Protein AF-A0A2P8GIJ5-F1 (afdb_monomer_lite)

pLDDT: mean 73.6, std 21.15, range [35.16, 98.12]

Secondary structure (DSSP, 8-state):
-PPPHHHHHHHHHHHHHHHHHHHHT---TTS--HHHHHHHHHHS-HHHHHHHHHHHS----SSS---SS-B-SS--EEEEEE---HHHHHHHHHHHHHHHHTT-SS--EEPPTTPPPSEEEEE--HHHHHHHTT-S-TGGGT--TTS-EEEEEEEEETTEEEEEEEEEE-TT--HHHHHHHHHHHH-

Sequence (187 aa):
MKTNPIFNAFVVCTIVFLGAFAGACRHDRSHMDAEALAALKQKYDTATLNYFYETVFHEDFSSGKIDNVSKWTSNPKIAILGDTDSININAVKGAMSIINALGLTLQCDFAKEGETPSMEIYFGKAGDVASYIGLKDLSSMGIDTNSAFGFGRPEMSDGVITKCLIGINPLGIPEKAREKIVLEEIV

Structure (mmCIF, N/CA/C/O backbone):
data_AF-A0A2P8GIJ5-F1
#
_entry.id   AF-A0A2P8GIJ5-F1
#
loop_
_atom_site.group_PDB
_atom_site.id
_atom_site.type_symbol
_atom_site.label_atom_id
_atom_site.label_alt_id
_atom_site.label_comp_id
_atom_site.label_asym_id
_atom_site.label_entity_id
_atom_site.label_seq_id
_atom_site.pdbx_PDB_ins_code
_atom_site.Cartn_x
_atom_site.Cartn_y
_atom_site.Cartn_z
_atom_site.occupancy
_atom_site.B_iso_or_equiv
_atom_site.auth_seq_id
_atom_site.auth_comp_id
_atom_site.auth_asym_id
_atom_site.auth_atom_id
_atom_site.pdbx_PDB_model_num
ATOM 1 N N . MET A 1 1 ? -0.485 -82.002 22.171 1.00 47.03 1 MET A N 1
ATOM 2 C CA . MET A 1 1 ? -1.604 -81.106 21.803 1.00 47.03 1 MET A CA 1
ATOM 3 C C . MET A 1 1 ? -1.436 -80.714 20.345 1.00 47.03 1 MET A C 1
ATOM 5 O O . MET A 1 1 ? -0.413 -80.137 20.010 1.00 47.03 1 MET A O 1
ATOM 9 N N . LYS A 1 2 ? -2.364 -81.129 19.475 1.00 41.59 2 LYS A N 1
ATOM 10 C CA . LYS A 1 2 ? -2.341 -80.831 18.035 1.00 41.59 2 LYS A CA 1
ATOM 11 C C . LYS A 1 2 ? -3.111 -79.530 17.800 1.00 41.59 2 LYS A C 1
ATOM 13 O O . LYS A 1 2 ? -4.290 -79.462 18.133 1.00 41.59 2 LYS A O 1
ATOM 18 N N . THR A 1 3 ? -2.438 -78.508 17.285 1.00 41.94 3 THR A N 1
ATOM 19 C CA . THR A 1 3 ? -3.041 -77.228 16.902 1.00 41.94 3 THR A CA 1
ATOM 20 C C . THR A 1 3 ? -3.747 -77.356 15.551 1.00 41.94 3 THR A C 1
ATOM 22 O O . THR A 1 3 ? -3.285 -78.043 14.641 1.00 41.94 3 THR A O 1
ATOM 25 N N . ASN A 1 4 ? -4.928 -76.748 15.469 1.00 41.53 4 ASN A N 1
ATOM 26 C CA . ASN A 1 4 ? -5.904 -76.903 14.395 1.00 41.53 4 ASN A CA 1
ATOM 27 C C . ASN A 1 4 ? -5.537 -75.974 13.211 1.00 41.53 4 ASN A C 1
ATOM 29 O O . ASN A 1 4 ? -5.440 -74.762 13.423 1.00 41.53 4 ASN A O 1
ATOM 33 N N . PRO A 1 5 ? -5.326 -76.481 11.980 1.00 48.00 5 PRO A N 1
ATOM 34 C CA . PRO A 1 5 ? -4.771 -75.700 10.862 1.00 48.00 5 PRO A CA 1
ATOM 35 C C . PRO A 1 5 ? -5.675 -74.558 10.365 1.00 48.00 5 PRO A C 1
ATOM 37 O O . PRO A 1 5 ? -5.199 -73.652 9.688 1.00 48.00 5 PRO A O 1
ATOM 40 N N . ILE A 1 6 ? -6.956 -74.550 10.745 1.00 48.56 6 ILE A N 1
ATOM 41 C CA . ILE A 1 6 ? -7.920 -73.501 10.372 1.00 48.56 6 ILE A CA 1
ATOM 42 C C . ILE A 1 6 ? -7.712 -72.223 11.205 1.00 48.56 6 ILE A C 1
ATOM 44 O O . ILE A 1 6 ? -7.947 -71.119 10.719 1.00 48.56 6 ILE A O 1
ATOM 48 N N . PHE A 1 7 ? -7.184 -72.343 12.429 1.00 42.12 7 PHE A N 1
ATOM 49 C CA . PHE A 1 7 ? -6.956 -71.186 13.302 1.00 42.12 7 PHE A CA 1
ATOM 50 C C . PHE A 1 7 ? -5.737 -70.353 12.866 1.00 42.12 7 PHE A C 1
ATOM 52 O O . PHE A 1 7 ? -5.722 -69.138 13.044 1.00 42.12 7 PHE A O 1
ATOM 59 N N . ASN A 1 8 ? -4.750 -70.977 12.210 1.00 40.03 8 ASN A N 1
ATOM 60 C CA . ASN A 1 8 ? -3.582 -70.273 11.669 1.00 40.03 8 ASN A CA 1
ATOM 61 C C . ASN A 1 8 ? -3.867 -69.541 10.348 1.00 40.03 8 ASN A C 1
ATOM 63 O O . ASN A 1 8 ? -3.195 -68.558 10.052 1.00 40.03 8 ASN A O 1
ATOM 67 N N . ALA A 1 9 ? -4.866 -69.962 9.568 1.00 43.19 9 ALA A N 1
ATOM 68 C CA . ALA A 1 9 ? -5.217 -69.276 8.321 1.00 43.19 9 ALA A CA 1
ATOM 69 C C . ALA A 1 9 ? -5.943 -67.939 8.572 1.00 43.19 9 ALA A C 1
ATOM 71 O O . ALA A 1 9 ? -5.745 -66.975 7.833 1.00 43.19 9 ALA A O 1
ATOM 72 N N . PHE A 1 10 ? -6.732 -67.854 9.649 1.00 39.34 10 PHE A N 1
ATOM 73 C CA . PHE A 1 10 ? -7.501 -66.650 9.974 1.00 39.34 10 PHE A CA 1
ATOM 74 C C . PHE A 1 10 ? -6.642 -65.536 10.592 1.00 39.34 10 PHE A C 1
ATOM 76 O O . PHE A 1 10 ? -6.893 -64.361 10.346 1.00 39.34 10 PHE A O 1
ATOM 83 N N . VAL A 1 11 ? -5.582 -65.882 11.331 1.00 42.56 11 VAL A N 1
ATOM 84 C CA . VAL A 1 11 ? -4.662 -64.886 11.916 1.00 42.56 11 VAL A CA 1
ATOM 85 C C . VAL A 1 11 ? -3.716 -64.296 10.862 1.00 42.56 11 VAL A C 1
ATOM 87 O O . VAL A 1 11 ? -3.368 -63.120 10.939 1.00 42.56 11 VAL A O 1
ATOM 90 N N . VAL A 1 12 ? -3.354 -65.059 9.823 1.00 45.44 12 VAL A N 1
ATOM 91 C CA . VAL A 1 12 ? -2.468 -64.564 8.753 1.00 45.44 12 VAL A CA 1
ATOM 92 C C . VAL A 1 12 ? -3.200 -63.608 7.799 1.00 45.44 12 VAL A C 1
ATOM 94 O O . VAL A 1 12 ? -2.608 -62.621 7.369 1.00 45.44 12 VAL A O 1
ATOM 97 N N . CYS A 1 13 ? -4.496 -63.805 7.525 1.00 38.22 13 CYS A N 1
ATOM 98 C CA . CYS A 1 13 ? -5.248 -62.886 6.655 1.00 38.22 13 CYS A CA 1
ATOM 99 C C . CYS A 1 13 ? -5.512 -61.508 7.287 1.00 38.22 13 CYS A C 1
ATOM 101 O O . CYS A 1 13 ? -5.517 -60.504 6.574 1.00 38.22 13 CYS A O 1
ATOM 103 N N . THR A 1 14 ? -5.662 -61.418 8.610 1.00 41.06 14 THR A N 1
ATOM 104 C CA . THR A 1 14 ? -5.911 -60.129 9.284 1.00 41.06 14 THR A CA 1
ATOM 105 C C . THR A 1 14 ? -4.641 -59.278 9.406 1.00 41.06 14 THR A C 1
ATOM 107 O O . THR A 1 14 ? -4.716 -58.051 9.404 1.00 41.06 14 THR A O 1
ATOM 110 N N . ILE A 1 15 ? -3.456 -59.902 9.430 1.00 43.00 15 ILE A N 1
AT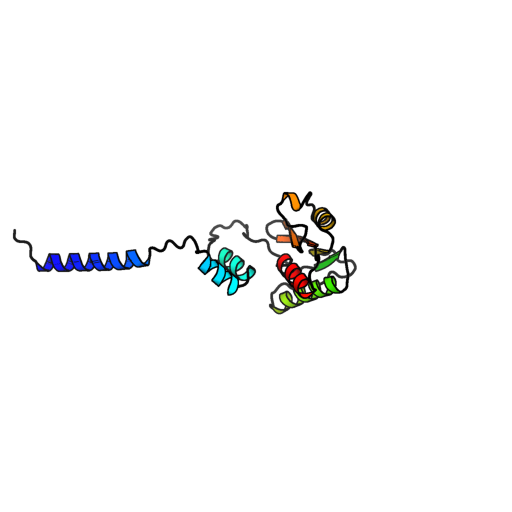OM 111 C CA . ILE A 1 15 ? -2.171 -59.181 9.483 1.00 43.00 15 ILE A CA 1
ATOM 112 C C . ILE A 1 15 ? -1.775 -58.632 8.099 1.00 43.00 15 ILE A C 1
ATOM 114 O O . ILE A 1 15 ? -1.143 -57.580 8.012 1.00 43.00 15 ILE A O 1
ATOM 118 N N . VAL A 1 16 ? -2.212 -59.261 7.001 1.00 45.78 16 VAL A N 1
ATOM 119 C CA . VAL A 1 16 ? -1.923 -58.763 5.642 1.00 45.78 16 VAL A CA 1
ATOM 120 C C . VAL A 1 16 ? -2.809 -57.566 5.259 1.00 45.78 16 VAL A C 1
ATOM 122 O O . VAL A 1 16 ? -2.344 -56.670 4.556 1.00 45.78 16 VAL A O 1
ATOM 125 N N . PHE A 1 17 ? -4.033 -57.459 5.788 1.00 40.84 17 PHE A N 1
ATOM 126 C CA . PHE A 1 17 ? -4.890 -56.288 5.533 1.00 40.84 17 PHE A CA 1
ATOM 127 C C . PHE A 1 17 ? -4.494 -55.033 6.329 1.00 40.84 17 PHE A C 1
ATOM 129 O O . PHE A 1 17 ? -4.680 -53.919 5.840 1.00 40.84 17 PHE A O 1
ATOM 136 N N . LEU A 1 18 ? -3.867 -55.186 7.501 1.00 39.91 18 LEU A N 1
ATOM 137 C CA . LEU A 1 18 ? -3.264 -54.062 8.235 1.00 39.91 18 LEU A CA 1
ATOM 138 C C . LEU A 1 18 ? -1.934 -53.592 7.615 1.00 39.91 18 LEU A C 1
ATOM 140 O O . LEU A 1 18 ? -1.592 -52.415 7.722 1.00 39.91 18 LEU A O 1
ATOM 144 N N . GLY A 1 19 ? -1.221 -54.466 6.896 1.00 42.59 19 GLY A N 1
ATOM 145 C CA . GLY A 1 19 ? -0.022 -54.097 6.133 1.00 42.59 19 GLY A CA 1
ATOM 146 C C . GLY A 1 19 ? -0.313 -53.291 4.860 1.00 42.59 19 GLY A C 1
ATOM 147 O O . GLY A 1 19 ? 0.485 -52.436 4.481 1.00 42.59 19 GLY A O 1
ATOM 148 N N . ALA A 1 20 ? -1.470 -53.506 4.223 1.00 44.31 20 ALA A N 1
ATOM 149 C CA . ALA A 1 20 ? -1.841 -52.810 2.987 1.00 44.31 20 ALA A CA 1
ATOM 150 C C . ALA A 1 20 ? -2.352 -51.371 3.214 1.00 44.31 20 ALA A C 1
ATOM 152 O O . ALA A 1 20 ? -2.178 -50.523 2.341 1.00 44.31 20 ALA A O 1
ATOM 153 N N . PHE A 1 21 ? -2.899 -51.052 4.395 1.00 42.84 21 PHE A N 1
ATOM 154 C CA . PHE A 1 21 ? -3.252 -49.668 4.760 1.00 42.84 21 PHE A CA 1
ATOM 155 C C . PHE A 1 21 ? -2.078 -48.875 5.355 1.00 42.84 21 PHE A C 1
ATOM 157 O O . PHE A 1 21 ? -2.021 -47.656 5.201 1.00 42.84 21 PHE A O 1
ATOM 164 N N . ALA A 1 22 ? -1.086 -49.547 5.946 1.00 43.88 22 ALA A N 1
ATOM 165 C CA . ALA A 1 22 ? 0.141 -48.891 6.404 1.00 43.88 22 ALA A CA 1
ATOM 166 C C . ALA A 1 22 ? 1.082 -48.478 5.248 1.00 43.88 22 ALA A C 1
ATOM 168 O O . ALA A 1 22 ? 1.959 -47.637 5.440 1.00 43.88 22 ALA A O 1
ATOM 169 N N . GLY A 1 23 ? 0.902 -49.046 4.047 1.00 42.41 23 GLY A N 1
ATOM 170 C CA . GLY A 1 23 ? 1.652 -48.683 2.837 1.00 42.41 23 GLY A CA 1
ATOM 171 C C . GLY A 1 23 ? 1.057 -47.519 2.035 1.00 42.41 23 GLY A C 1
ATOM 172 O O . GLY A 1 23 ? 1.798 -46.829 1.343 1.00 42.41 23 GLY A O 1
ATOM 173 N N . ALA A 1 24 ? -0.251 -47.259 2.151 1.00 41.66 24 ALA A N 1
ATOM 174 C CA . ALA A 1 24 ? -0.913 -46.134 1.476 1.00 41.66 24 ALA A CA 1
ATOM 175 C C . ALA A 1 24 ? -0.824 -44.815 2.271 1.00 41.66 24 ALA A C 1
ATOM 177 O O . ALA A 1 24 ? -0.916 -43.739 1.690 1.00 41.66 24 ALA A O 1
ATOM 178 N N . CYS A 1 25 ? -0.551 -44.891 3.577 1.00 41.97 25 CYS A N 1
ATOM 179 C CA . CYS A 1 25 ? -0.242 -43.740 4.435 1.00 41.97 25 CYS A CA 1
ATOM 180 C C . CYS A 1 25 ? 1.271 -43.576 4.669 1.00 41.97 25 CYS A C 1
ATOM 182 O O . CYS A 1 25 ? 1.705 -43.143 5.733 1.00 41.97 25 CYS A O 1
ATOM 184 N N . ARG A 1 26 ? 2.092 -43.942 3.677 1.00 43.38 26 ARG A N 1
ATOM 185 C CA . ARG A 1 26 ? 3.529 -43.629 3.621 1.00 43.38 26 ARG A CA 1
ATOM 186 C C . ARG A 1 26 ? 3.848 -42.735 2.427 1.00 43.38 26 ARG A C 1
ATOM 188 O O . ARG A 1 26 ? 4.794 -42.957 1.683 1.00 43.38 26 ARG A O 1
ATOM 195 N N . HIS A 1 27 ? 3.089 -41.661 2.297 1.00 39.69 27 HIS A N 1
ATOM 196 C CA . HIS A 1 27 ? 3.738 -40.407 1.971 1.00 39.69 27 HIS A CA 1
ATOM 197 C C . HIS A 1 27 ? 3.566 -39.502 3.171 1.00 39.69 27 HIS A C 1
ATOM 199 O O . HIS A 1 27 ? 2.502 -38.936 3.404 1.00 39.69 27 HIS A O 1
ATOM 205 N N . ASP A 1 28 ? 4.644 -39.413 3.935 1.00 47.38 28 ASP A N 1
ATOM 206 C CA . ASP A 1 28 ? 4.933 -38.263 4.765 1.00 47.38 28 ASP A CA 1
ATOM 207 C C . ASP A 1 28 ? 4.982 -37.040 3.830 1.00 47.38 28 ASP A C 1
ATOM 209 O O . ASP A 1 28 ? 6.027 -36.660 3.313 1.00 47.38 28 ASP A O 1
ATOM 213 N N . ARG A 1 29 ? 3.805 -36.501 3.487 1.00 43.44 29 ARG A N 1
ATOM 214 C CA . ARG A 1 29 ? 3.660 -35.204 2.818 1.00 43.44 29 ARG A CA 1
ATOM 215 C C . ARG A 1 29 ? 3.543 -34.102 3.864 1.00 43.44 29 ARG A C 1
ATOM 217 O O . ARG A 1 29 ? 2.792 -33.152 3.676 1.00 43.44 29 ARG A O 1
ATOM 224 N N . SER A 1 30 ? 4.302 -34.206 4.955 1.00 43.19 30 SER A N 1
ATOM 225 C CA . SER A 1 30 ? 4.689 -33.013 5.714 1.00 43.19 30 SER A CA 1
ATOM 226 C C . SER A 1 30 ? 5.405 -32.005 4.805 1.00 43.19 30 SER A C 1
ATOM 228 O O . SER A 1 30 ? 5.345 -30.801 5.041 1.00 43.19 30 SER A O 1
ATOM 230 N N . HIS A 1 31 ? 5.993 -32.485 3.702 1.00 46.62 31 HIS A N 1
ATOM 231 C CA . HIS A 1 31 ? 6.551 -31.665 2.642 1.00 46.62 31 HIS A CA 1
ATOM 232 C C . HIS A 1 31 ? 5.819 -31.869 1.313 1.00 46.62 31 HIS A C 1
ATOM 234 O O . HIS A 1 31 ? 5.707 -32.976 0.783 1.00 46.62 31 HIS A O 1
ATOM 240 N N . MET A 1 32 ? 5.320 -30.758 0.779 1.00 49.81 32 MET A N 1
ATOM 241 C CA . MET A 1 32 ? 4.822 -30.640 -0.585 1.00 49.81 32 MET A CA 1
ATOM 242 C C . MET A 1 32 ? 6.016 -30.665 -1.542 1.00 49.81 32 MET A C 1
ATOM 244 O O . MET A 1 32 ? 6.960 -29.895 -1.362 1.00 49.81 32 MET A O 1
ATOM 248 N N . ASP A 1 33 ? 6.002 -31.549 -2.540 1.00 60.09 33 ASP A N 1
ATOM 249 C CA . ASP A 1 33 ? 7.045 -31.550 -3.565 1.00 60.09 33 ASP A CA 1
ATOM 250 C C . ASP A 1 33 ? 6.936 -30.305 -4.470 1.00 60.09 33 ASP A C 1
ATOM 252 O O . ASP A 1 33 ? 5.901 -29.637 -4.542 1.00 60.09 33 ASP A O 1
ATOM 256 N N . ALA A 1 34 ? 8.043 -29.946 -5.123 1.00 59.50 34 ALA A N 1
ATOM 257 C CA . ALA A 1 34 ? 8.149 -28.697 -5.877 1.00 59.50 34 ALA A CA 1
ATOM 258 C C . ALA A 1 34 ? 7.177 -28.626 -7.067 1.00 59.50 34 ALA A C 1
ATOM 260 O O . ALA A 1 34 ? 6.756 -27.535 -7.452 1.00 59.50 34 ALA A O 1
ATOM 261 N N . GLU A 1 35 ? 6.802 -29.775 -7.628 1.00 61.06 35 GLU A N 1
ATOM 262 C CA . GLU A 1 35 ? 5.894 -29.874 -8.768 1.00 61.06 35 GLU A CA 1
ATOM 263 C C . GLU A 1 35 ? 4.436 -29.682 -8.324 1.00 61.06 35 GLU A C 1
ATOM 265 O O . GLU A 1 35 ? 3.701 -28.897 -8.925 1.00 61.06 35 GLU A O 1
ATOM 270 N N . ALA A 1 36 ? 4.044 -30.281 -7.196 1.00 54.75 36 ALA A N 1
ATOM 271 C CA . ALA A 1 36 ? 2.761 -30.045 -6.544 1.00 54.75 36 ALA A CA 1
ATOM 272 C C . ALA A 1 36 ? 2.631 -28.600 -6.037 1.00 54.75 36 ALA A C 1
ATOM 274 O O . ALA A 1 36 ? 1.569 -27.998 -6.193 1.00 54.75 36 ALA A O 1
ATOM 275 N N . LEU A 1 37 ? 3.705 -28.015 -5.492 1.00 54.97 37 LEU A N 1
ATOM 276 C CA . LEU A 1 37 ? 3.744 -26.611 -5.070 1.00 54.97 37 LEU A CA 1
ATOM 277 C C . LEU A 1 37 ? 3.611 -25.658 -6.260 1.00 54.97 37 LEU A C 1
ATOM 279 O O . LEU A 1 37 ? 2.879 -24.674 -6.175 1.00 54.97 37 LEU A O 1
ATOM 283 N N . ALA A 1 38 ? 4.281 -25.944 -7.376 1.00 60.31 38 ALA A N 1
ATOM 284 C CA . ALA A 1 38 ? 4.142 -25.164 -8.601 1.00 60.31 38 ALA A CA 1
ATOM 285 C C . ALA A 1 38 ? 2.718 -25.262 -9.172 1.00 60.31 38 ALA A C 1
ATOM 287 O O . ALA A 1 38 ? 2.133 -24.241 -9.528 1.00 60.31 38 ALA A O 1
ATOM 288 N N . ALA A 1 39 ? 2.123 -26.459 -9.175 1.00 58.34 39 ALA A N 1
ATOM 289 C CA . ALA A 1 39 ? 0.746 -26.672 -9.614 1.00 58.34 39 ALA A CA 1
ATOM 290 C C . ALA A 1 39 ? -0.285 -25.973 -8.705 1.00 58.34 39 ALA A C 1
ATOM 292 O O . ALA A 1 39 ? -1.277 -25.435 -9.195 1.00 58.34 39 ALA A O 1
ATOM 293 N N . LEU A 1 40 ? -0.047 -25.928 -7.389 1.00 53.44 40 LEU A N 1
ATOM 294 C CA . LEU A 1 40 ? -0.872 -25.181 -6.431 1.00 53.44 40 LEU A CA 1
ATOM 295 C C . LEU A 1 40 ? -0.733 -23.666 -6.613 1.00 53.44 40 LEU A C 1
ATOM 297 O O . LEU A 1 40 ? -1.756 -22.997 -6.712 1.00 53.44 40 LEU A O 1
ATOM 301 N N . LYS A 1 41 ? 0.494 -23.143 -6.754 1.00 56.03 41 LYS A N 1
ATOM 302 C CA . LYS A 1 41 ? 0.780 -21.724 -7.066 1.00 56.03 41 LYS A CA 1
ATOM 303 C C . LYS A 1 41 ? 0.212 -21.272 -8.411 1.00 56.03 41 LYS A C 1
ATOM 305 O O . LYS A 1 41 ? -0.027 -20.089 -8.619 1.00 56.03 41 LYS A O 1
ATOM 310 N N . GLN A 1 42 ? 0.025 -22.205 -9.339 1.00 60.47 42 GLN A N 1
ATOM 311 C CA . GLN A 1 42 ? -0.602 -21.937 -10.628 1.00 60.47 42 GLN A CA 1
ATOM 312 C C . GLN A 1 42 ? -2.138 -21.953 -10.546 1.00 60.47 42 GLN A C 1
ATOM 314 O O . GLN A 1 42 ? -2.799 -21.304 -11.354 1.00 60.47 42 GLN A O 1
ATOM 319 N N . LYS A 1 43 ? -2.711 -22.706 -9.597 1.00 50.31 43 LYS A N 1
ATOM 320 C CA . LYS A 1 43 ? -4.161 -22.912 -9.448 1.00 50.31 43 LYS A CA 1
ATOM 321 C C . LYS A 1 43 ? -4.820 -21.936 -8.469 1.00 50.31 43 LYS A C 1
ATOM 323 O O . LYS A 1 43 ? -5.990 -21.611 -8.650 1.00 50.31 43 LYS A O 1
ATOM 328 N N . TYR A 1 44 ? -4.086 -21.490 -7.458 1.00 53.66 44 TYR A N 1
ATOM 329 C CA . TYR A 1 44 ? -4.523 -20.540 -6.442 1.00 53.66 44 TYR A CA 1
ATOM 330 C C . TYR A 1 44 ? -3.482 -19.428 -6.333 1.00 53.66 44 TYR A C 1
ATOM 332 O O . TYR A 1 44 ? -2.283 -19.698 -6.411 1.00 53.66 44 TYR A O 1
ATOM 340 N N . ASP A 1 45 ? -3.930 -18.183 -6.178 1.00 57.94 45 ASP A N 1
ATOM 341 C CA . ASP A 1 45 ? -3.008 -17.075 -5.948 1.00 57.94 45 ASP A CA 1
ATOM 342 C C . ASP A 1 45 ? -2.273 -17.233 -4.603 1.00 57.94 45 ASP A C 1
ATOM 344 O O . ASP A 1 45 ? -2.680 -17.985 -3.710 1.00 57.94 45 ASP A O 1
ATOM 348 N N . THR A 1 46 ? -1.135 -16.549 -4.466 1.00 53.09 46 THR A N 1
ATOM 349 C CA . THR A 1 46 ? -0.299 -16.588 -3.256 1.00 53.09 46 THR A CA 1
ATOM 350 C C . THR A 1 46 ? -1.100 -16.236 -1.996 1.00 53.09 46 THR A C 1
ATOM 352 O O . THR A 1 46 ? -0.872 -16.829 -0.945 1.00 53.09 46 THR A O 1
ATOM 355 N N . ALA A 1 47 ? -2.085 -15.340 -2.116 1.00 50.81 47 ALA A N 1
ATOM 356 C CA . ALA A 1 47 ? -2.974 -14.940 -1.030 1.00 50.81 47 ALA A CA 1
ATOM 357 C C . ALA A 1 47 ? -3.864 -16.098 -0.546 1.00 50.81 47 ALA A C 1
ATOM 359 O O . ALA A 1 47 ? -3.961 -16.350 0.653 1.00 50.81 47 ALA A O 1
ATOM 360 N N . THR A 1 48 ? -4.445 -16.871 -1.463 1.00 53.88 48 THR A N 1
ATOM 361 C CA . THR A 1 48 ? -5.264 -18.048 -1.146 1.00 53.88 48 THR A CA 1
ATOM 362 C C . THR A 1 48 ? -4.433 -19.165 -0.511 1.00 53.88 48 THR A C 1
ATOM 364 O O . THR A 1 48 ? -4.911 -19.864 0.383 1.00 53.88 48 THR A O 1
ATOM 367 N N . LEU A 1 49 ? -3.176 -19.333 -0.937 1.00 51.47 49 LEU A N 1
ATOM 368 C CA . LEU A 1 49 ? -2.263 -20.311 -0.337 1.00 51.47 49 LEU A CA 1
ATOM 369 C C . LEU A 1 49 ? -1.852 -19.914 1.084 1.00 51.47 49 LEU A C 1
ATOM 371 O O . LEU A 1 49 ? -1.866 -20.767 1.969 1.00 51.47 49 LEU A O 1
ATOM 375 N N . ASN A 1 50 ? -1.554 -18.636 1.318 1.00 53.84 50 ASN A N 1
ATOM 376 C CA . ASN A 1 50 ? -1.234 -18.125 2.652 1.00 53.84 50 ASN A CA 1
ATOM 377 C C . ASN A 1 50 ? -2.441 -18.241 3.595 1.00 53.84 50 ASN A C 1
ATOM 379 O O . ASN A 1 50 ? -2.316 -18.810 4.678 1.00 53.84 50 ASN A O 1
ATOM 383 N N . TYR A 1 51 ? -3.631 -17.844 3.130 1.00 53.19 51 TYR A N 1
ATOM 384 C CA . TYR A 1 51 ? -4.889 -17.992 3.867 1.00 53.19 51 TYR A CA 1
ATOM 385 C C . TYR A 1 51 ? -5.171 -19.453 4.260 1.00 53.19 51 TYR A C 1
ATOM 387 O O . TYR A 1 51 ? -5.609 -19.722 5.378 1.00 53.19 51 TYR A O 1
ATOM 395 N N . PHE A 1 52 ? -4.881 -20.415 3.374 1.00 54.81 52 PHE A N 1
ATOM 396 C CA . PHE A 1 52 ? -5.054 -21.851 3.631 1.00 54.81 52 PHE A CA 1
ATOM 397 C C . PHE A 1 52 ? -4.035 -22.413 4.638 1.00 54.81 52 PHE A C 1
ATOM 399 O O . PHE A 1 52 ? -4.393 -23.229 5.483 1.00 54.81 52 PHE A O 1
ATOM 406 N N . TYR A 1 53 ? -2.771 -21.980 4.592 1.00 50.25 53 TYR A N 1
ATOM 407 C CA . TYR A 1 53 ? -1.754 -22.430 5.551 1.00 50.25 53 TYR A CA 1
ATOM 408 C C . TYR A 1 53 ? -2.020 -21.925 6.974 1.00 50.25 53 TYR A C 1
ATOM 410 O O . TYR A 1 53 ? -1.828 -22.677 7.931 1.00 50.25 53 TYR A O 1
ATOM 418 N N . GLU A 1 54 ? -2.514 -20.695 7.109 1.00 51.53 54 GLU A N 1
ATOM 419 C CA . GLU A 1 54 ? -2.881 -20.104 8.398 1.00 51.53 54 GLU A CA 1
ATOM 420 C C . GLU A 1 54 ? -4.141 -20.738 9.002 1.00 51.53 54 GLU A C 1
ATOM 422 O O . GLU A 1 54 ? -4.208 -20.945 10.212 1.00 51.53 54 GLU A O 1
ATOM 427 N N . THR A 1 55 ? -5.124 -21.111 8.175 1.00 52.41 55 THR A N 1
ATOM 428 C CA . THR A 1 55 ? -6.374 -21.730 8.652 1.00 52.41 55 THR A CA 1
ATOM 429 C C . THR A 1 55 ? -6.266 -23.225 8.955 1.00 52.41 55 THR A C 1
ATOM 431 O O . THR A 1 55 ? -7.026 -23.721 9.784 1.00 52.41 55 THR A O 1
ATOM 434 N N . VAL A 1 56 ? -5.364 -23.968 8.304 1.00 44.72 56 VAL A N 1
ATOM 435 C CA . VAL A 1 56 ? -5.324 -25.442 8.412 1.00 44.72 56 VAL A CA 1
ATOM 436 C C . VAL A 1 56 ? -4.380 -25.951 9.509 1.00 44.72 56 VAL A C 1
ATOM 438 O O . VAL A 1 56 ? -4.572 -27.067 9.990 1.00 44.72 56 VAL A O 1
ATOM 441 N N . PHE A 1 57 ? -3.385 -25.165 9.940 1.00 40.59 57 PHE A N 1
ATOM 442 C CA . PHE A 1 57 ? -2.298 -25.666 10.798 1.00 40.59 57 PHE A CA 1
ATOM 443 C C . PHE A 1 57 ? -2.091 -24.942 12.140 1.00 40.59 57 PHE A C 1
ATOM 445 O O . PHE A 1 57 ? -1.077 -25.196 12.794 1.00 40.59 57 PHE A O 1
ATOM 452 N N . HIS A 1 58 ? -3.013 -24.090 12.600 1.00 43.44 58 HIS A N 1
ATOM 453 C CA . HIS A 1 58 ? -2.892 -23.491 13.936 1.00 43.44 58 HIS A CA 1
ATOM 454 C C . HIS A 1 58 ? -4.155 -23.660 14.788 1.00 43.44 58 HIS A C 1
ATOM 456 O O . HIS A 1 58 ? -5.200 -23.077 14.513 1.00 43.44 58 HIS A O 1
ATOM 462 N N . GLU A 1 59 ? -4.043 -24.479 15.836 1.00 35.16 59 GLU A N 1
ATOM 463 C CA . GLU A 1 59 ? -5.018 -24.558 16.925 1.00 35.16 59 GLU A CA 1
ATOM 464 C C . GLU A 1 59 ? -4.840 -23.359 17.860 1.00 35.16 59 GLU A C 1
ATOM 466 O O . GLU A 1 59 ? -3.741 -23.142 18.368 1.00 35.16 59 GLU A O 1
ATOM 471 N N . ASP A 1 60 ? -5.922 -22.634 18.153 1.00 41.69 60 ASP A N 1
ATOM 472 C CA . ASP A 1 60 ? -5.921 -21.617 19.205 1.00 41.69 60 ASP A CA 1
ATOM 473 C C . ASP A 1 60 ? -6.851 -22.045 20.350 1.00 41.69 60 ASP A C 1
ATOM 475 O O . ASP A 1 60 ? -8.060 -21.807 20.355 1.00 41.69 60 ASP A O 1
ATOM 479 N N . PHE A 1 61 ? -6.278 -22.786 21.302 1.00 42.66 61 P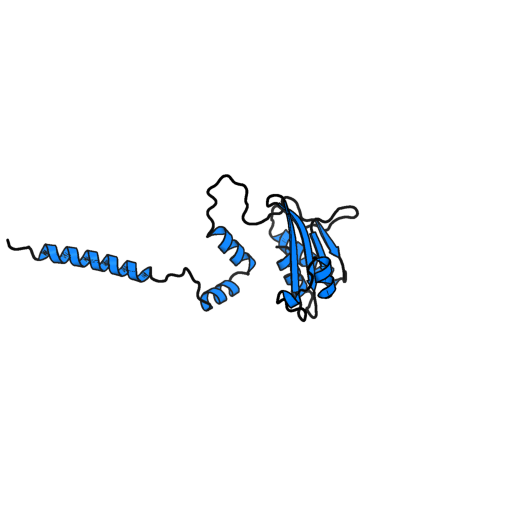HE A N 1
ATOM 480 C CA . PHE A 1 61 ? -6.976 -23.363 22.458 1.00 42.66 61 PHE A CA 1
ATOM 481 C C . PHE A 1 61 ? -6.760 -22.587 23.762 1.00 42.66 61 PHE A C 1
ATOM 483 O O . PHE A 1 61 ? -6.942 -23.141 24.848 1.00 42.66 61 PHE A O 1
ATOM 490 N N . SER A 1 62 ? -6.394 -21.304 23.720 1.00 42.44 62 SER A N 1
ATOM 491 C CA . SER A 1 62 ? -6.227 -20.553 24.965 1.00 42.44 62 SER A CA 1
ATOM 492 C C . SER A 1 62 ? -6.742 -19.127 24.875 1.00 42.44 62 SER A C 1
ATOM 494 O O . SER A 1 62 ? -6.559 -18.422 23.897 1.00 42.44 62 SER A O 1
ATOM 496 N N . SER A 1 63 ? -7.406 -18.695 25.940 1.00 46.66 63 SER A N 1
ATOM 497 C CA . SER A 1 63 ? -8.043 -17.393 26.145 1.00 46.66 63 SER A CA 1
ATOM 498 C C . SER A 1 63 ? -7.074 -16.193 26.208 1.00 46.66 63 SER A C 1
ATOM 500 O O . SER A 1 63 ? -7.339 -15.225 26.920 1.00 46.66 63 SER A O 1
ATOM 502 N N . GLY A 1 64 ? -5.942 -16.245 25.505 1.00 41.97 64 GLY A N 1
ATOM 503 C CA . GLY A 1 64 ? -5.003 -15.145 25.326 1.00 41.97 64 GLY A CA 1
ATOM 504 C C . GLY A 1 64 ? -5.193 -14.546 23.939 1.00 41.97 64 GLY A C 1
ATOM 505 O O . GLY A 1 64 ? -5.004 -15.225 22.943 1.00 41.97 64 GLY A O 1
ATOM 506 N N . LYS A 1 65 ? -5.588 -13.275 23.868 1.00 48.50 65 LYS A N 1
ATOM 507 C CA . LYS A 1 65 ? -5.718 -12.534 22.609 1.00 48.50 65 LYS A CA 1
ATOM 508 C C . LYS A 1 65 ? -4.346 -12.378 21.946 1.00 48.50 65 LYS A C 1
ATOM 510 O O . LYS A 1 65 ? -3.647 -11.407 22.220 1.00 48.50 65 LYS A O 1
ATOM 515 N N . ILE A 1 66 ? -3.982 -13.320 21.088 1.00 43.75 66 ILE A N 1
ATOM 516 C CA . ILE A 1 66 ? -2.957 -13.153 20.061 1.00 43.75 66 ILE A CA 1
ATOM 517 C C . ILE A 1 66 ? -3.564 -13.727 18.790 1.00 43.75 66 ILE A C 1
ATOM 519 O O . ILE A 1 66 ? -3.471 -14.913 18.506 1.00 43.75 66 ILE A O 1
ATOM 523 N N . ASP A 1 67 ? -4.241 -12.861 18.046 1.00 49.16 67 ASP A N 1
ATOM 524 C CA . ASP A 1 67 ? -4.589 -13.157 16.665 1.00 49.16 67 ASP A CA 1
ATOM 525 C C . ASP A 1 67 ? -3.250 -13.318 15.919 1.00 49.16 67 ASP A C 1
ATOM 527 O O . ASP A 1 67 ? -2.469 -12.368 15.847 1.00 49.16 67 ASP A O 1
ATOM 531 N N . ASN A 1 68 ? -2.932 -14.522 15.425 1.00 51.31 68 ASN A N 1
ATOM 532 C CA . ASN A 1 68 ? -1.659 -14.809 14.730 1.00 51.31 68 ASN A CA 1
ATOM 533 C C . ASN A 1 68 ? -1.468 -13.990 13.438 1.00 51.31 68 ASN A C 1
ATOM 535 O O . ASN A 1 68 ? -0.410 -14.040 12.817 1.00 51.31 68 ASN A O 1
ATOM 539 N N . VAL A 1 69 ? -2.488 -13.221 13.055 1.00 59.81 69 VAL A N 1
ATOM 540 C CA . VAL A 1 69 ? -2.515 -12.310 11.918 1.00 59.81 69 VAL A CA 1
ATOM 541 C C . VAL A 1 69 ? -3.098 -10.991 12.398 1.00 59.81 69 VAL A C 1
ATOM 543 O O . VAL A 1 69 ? -4.148 -10.965 13.042 1.00 59.81 69 VAL A O 1
ATOM 546 N N . SER A 1 70 ? -2.427 -9.887 12.082 1.00 69.38 70 SER A N 1
ATOM 547 C CA . SER A 1 70 ? -2.911 -8.559 12.459 1.00 69.38 70 SER A CA 1
ATOM 548 C C . SER A 1 70 ? -4.054 -8.115 11.558 1.00 69.38 70 SER A C 1
ATOM 550 O O . SER A 1 70 ? -4.061 -8.408 10.366 1.00 69.38 70 SER A O 1
ATOM 552 N N . LYS A 1 71 ? -5.042 -7.419 12.128 1.00 77.88 71 LYS A N 1
ATOM 553 C CA . LYS A 1 71 ? -6.295 -7.107 11.426 1.00 77.88 71 LYS A CA 1
ATOM 554 C C . LYS A 1 71 ? -6.635 -5.628 11.487 1.00 77.88 71 LYS A C 1
ATOM 556 O O . LYS A 1 71 ? -6.399 -4.954 12.491 1.00 77.88 71 LYS A O 1
ATOM 561 N N . TRP A 1 72 ? -7.269 -5.137 10.430 1.00 84.25 72 TRP A N 1
ATOM 562 C CA . TRP A 1 72 ? -7.980 -3.864 10.465 1.00 84.25 72 TRP A CA 1
ATOM 563 C C . TRP A 1 72 ? -9.279 -4.012 11.265 1.00 84.25 72 TRP A C 1
ATOM 565 O O . TRP A 1 72 ? -9.963 -5.029 11.176 1.00 84.25 72 TRP A O 1
ATOM 575 N N . THR A 1 73 ? -9.634 -2.987 12.039 1.00 85.88 73 THR A N 1
ATOM 576 C CA . THR A 1 73 ? -10.912 -2.922 12.783 1.00 85.88 73 THR A CA 1
ATOM 577 C C . THR A 1 73 ? -11.857 -1.847 12.247 1.00 85.88 73 THR A C 1
ATOM 579 O O . THR A 1 73 ? -13.006 -1.749 12.674 1.00 85.88 73 THR A O 1
ATOM 582 N N . SER A 1 74 ? -11.388 -1.052 11.288 1.00 88.25 74 SER A N 1
ATOM 583 C CA . SER A 1 74 ? -12.128 -0.001 10.601 1.00 88.25 74 SER A CA 1
ATOM 584 C C . SER A 1 74 ? -11.661 0.091 9.148 1.00 88.25 74 SER A C 1
ATOM 586 O O . SER A 1 74 ? -10.624 -0.464 8.786 1.00 88.25 74 SER A O 1
ATOM 588 N N . ASN A 1 75 ? -12.445 0.771 8.308 1.00 91.56 75 ASN A N 1
ATOM 589 C CA . ASN A 1 75 ? -12.110 0.990 6.902 1.00 91.56 75 ASN A CA 1
ATOM 590 C C . ASN A 1 75 ? -10.757 1.706 6.765 1.00 91.56 75 ASN A C 1
ATOM 592 O O . ASN A 1 75 ? -10.651 2.850 7.227 1.00 91.56 75 ASN A O 1
ATOM 596 N N . PRO A 1 76 ? -9.755 1.099 6.101 1.00 93.88 76 PRO A N 1
ATOM 597 C CA . PRO A 1 76 ? -8.486 1.763 5.859 1.00 93.88 76 PRO A CA 1
ATOM 598 C C . PRO A 1 76 ? -8.674 3.030 5.016 1.00 93.88 76 PRO A C 1
ATOM 600 O O . PRO A 1 76 ? -9.330 3.001 3.970 1.00 93.88 76 PRO A O 1
ATOM 603 N N . LYS A 1 77 ? -8.087 4.142 5.471 1.00 97.56 77 LYS A N 1
ATOM 604 C CA . LYS A 1 77 ? -8.069 5.432 4.768 1.00 97.56 77 LYS A CA 1
ATOM 605 C C . LYS A 1 77 ? -6.720 5.625 4.095 1.00 97.56 77 LYS A C 1
ATOM 607 O O . LYS A 1 77 ? -5.713 5.787 4.781 1.00 97.56 77 LYS A O 1
ATOM 612 N N . ILE A 1 78 ? -6.715 5.591 2.768 1.00 97.81 78 ILE 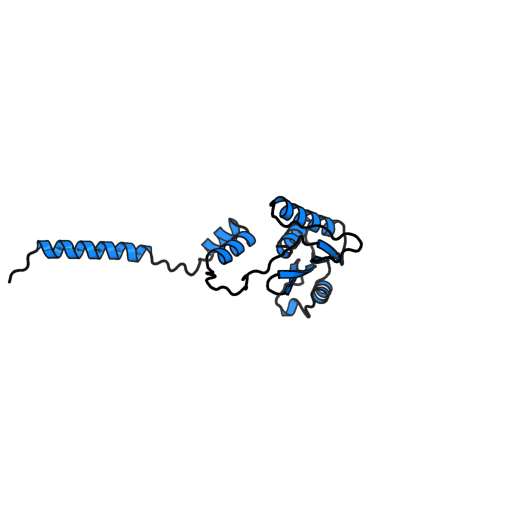A N 1
ATOM 613 C CA . ILE A 1 78 ? -5.514 5.562 1.935 1.00 97.81 78 ILE A CA 1
ATOM 614 C C . ILE A 1 78 ? -5.139 6.975 1.483 1.00 97.81 78 ILE A C 1
ATOM 616 O O . ILE A 1 78 ? -5.977 7.708 0.955 1.00 97.81 78 ILE A O 1
ATOM 620 N N . ALA A 1 79 ? -3.867 7.338 1.627 1.00 97.81 79 ALA A N 1
ATOM 621 C CA . ALA A 1 79 ? -3.254 8.490 0.971 1.00 97.81 79 ALA A CA 1
ATOM 622 C C . ALA A 1 79 ? -2.145 8.033 0.015 1.00 97.81 79 ALA A C 1
ATOM 624 O O . ALA A 1 79 ? -1.431 7.076 0.303 1.00 97.81 79 ALA A O 1
ATOM 625 N N . ILE A 1 80 ? -1.991 8.736 -1.110 1.00 97.62 80 ILE A N 1
ATOM 626 C CA . ILE A 1 80 ? -0.915 8.498 -2.080 1.00 97.62 80 ILE A CA 1
ATOM 627 C C . ILE A 1 80 ? 0.112 9.619 -1.940 1.00 97.62 80 ILE A C 1
ATOM 629 O O . ILE A 1 80 ? -0.247 10.796 -1.992 1.00 97.62 80 ILE A O 1
ATOM 633 N N . LEU A 1 81 ? 1.377 9.252 -1.766 1.00 97.06 81 LEU A N 1
ATOM 634 C CA . LEU A 1 81 ? 2.505 10.152 -1.544 1.00 97.06 81 LEU A CA 1
ATOM 635 C C . LEU A 1 81 ? 3.629 9.874 -2.557 1.00 97.06 81 LEU A C 1
ATOM 637 O O . LEU A 1 81 ? 3.639 8.847 -3.235 1.00 97.06 81 LEU A O 1
ATOM 641 N N . GLY A 1 82 ? 4.600 10.788 -2.638 1.00 96.12 82 GLY A N 1
ATOM 642 C CA . GLY A 1 82 ? 5.723 10.673 -3.572 1.00 96.12 82 GLY A CA 1
ATOM 643 C C . GLY A 1 82 ? 5.313 11.027 -5.003 1.00 96.12 82 GLY A C 1
ATOM 644 O O . GLY A 1 82 ? 4.804 12.122 -5.242 1.00 96.12 82 GLY A O 1
ATOM 645 N N . ASP A 1 83 ? 5.551 10.120 -5.949 1.00 95.06 83 ASP A N 1
ATOM 646 C CA . ASP A 1 83 ? 5.163 10.278 -7.353 1.00 95.06 83 ASP A CA 1
ATOM 647 C C . ASP A 1 83 ? 3.661 10.013 -7.558 1.00 95.06 83 ASP A C 1
ATOM 649 O O . ASP A 1 83 ? 3.201 8.871 -7.632 1.00 95.06 83 ASP A O 1
ATOM 653 N N . THR A 1 84 ? 2.888 11.092 -7.659 1.00 93.06 84 THR A N 1
ATOM 654 C CA . THR A 1 84 ? 1.426 11.073 -7.797 1.00 93.06 84 THR A CA 1
ATOM 655 C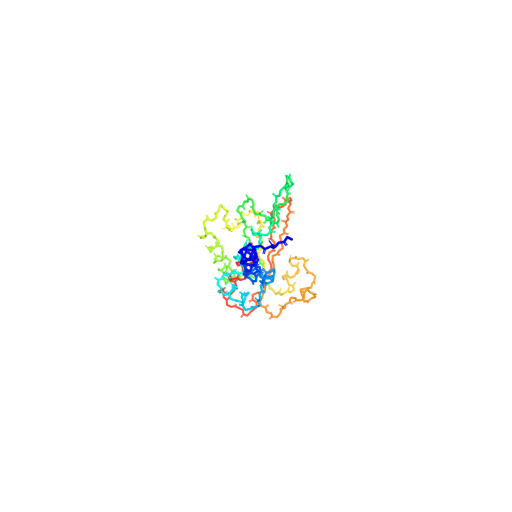 C . THR A 1 84 ? 0.959 11.195 -9.248 1.00 93.06 84 THR A C 1
ATOM 657 O O . THR A 1 84 ? -0.085 11.790 -9.524 1.00 93.06 84 THR A O 1
ATOM 660 N N . ASP A 1 85 ? 1.713 10.630 -10.197 1.00 94.69 85 ASP A N 1
ATOM 661 C CA . ASP A 1 85 ? 1.254 10.530 -11.580 1.00 94.69 85 ASP A CA 1
ATOM 662 C C . ASP A 1 85 ? -0.105 9.797 -11.695 1.00 94.69 85 ASP A C 1
ATOM 664 O O . ASP A 1 85 ? -0.549 9.041 -10.821 1.00 94.69 85 ASP A O 1
ATOM 668 N N . SER A 1 86 ? -0.805 10.026 -12.807 1.00 95.38 86 SER A N 1
ATOM 669 C CA . SER A 1 86 ? -2.116 9.412 -13.042 1.00 95.38 86 SER A CA 1
ATOM 670 C C . SER A 1 86 ? -2.070 7.883 -13.069 1.00 95.38 86 SER A C 1
ATOM 672 O O . SER A 1 86 ? -3.076 7.250 -12.766 1.00 95.38 86 SER A O 1
ATOM 674 N N . ILE A 1 87 ? -0.930 7.290 -13.430 1.00 95.25 87 ILE A N 1
ATOM 675 C CA . ILE A 1 87 ? -0.775 5.839 -13.549 1.00 95.25 87 ILE A CA 1
ATOM 676 C C . ILE A 1 87 ? -0.767 5.213 -12.150 1.00 95.25 87 ILE A C 1
ATOM 678 O O . ILE A 1 87 ? -1.476 4.240 -11.908 1.00 95.25 87 ILE A O 1
ATOM 682 N N . ASN A 1 88 ? -0.022 5.793 -11.211 1.00 95.50 88 ASN A N 1
ATOM 683 C CA . ASN A 1 88 ? 0.048 5.358 -9.819 1.00 95.50 88 ASN A CA 1
ATOM 684 C C . ASN A 1 88 ? -1.301 5.556 -9.121 1.00 95.50 88 ASN A C 1
ATOM 686 O O . ASN A 1 88 ? -1.786 4.655 -8.439 1.00 95.50 88 ASN A O 1
ATOM 690 N N . ILE A 1 89 ? -1.963 6.695 -9.358 1.00 96.62 89 ILE A N 1
ATOM 691 C CA . ILE A 1 89 ? -3.310 6.946 -8.828 1.00 96.62 89 ILE A CA 1
ATOM 692 C C . ILE A 1 89 ? -4.310 5.904 -9.343 1.00 96.62 89 ILE A C 1
ATOM 694 O O . ILE A 1 89 ? -5.116 5.387 -8.565 1.00 96.62 89 ILE A O 1
ATOM 698 N N . ASN A 1 90 ? -4.281 5.591 -10.640 1.00 97.00 90 ASN A N 1
ATOM 699 C CA . ASN A 1 90 ? -5.183 4.600 -11.219 1.00 97.00 90 ASN A CA 1
ATOM 700 C C . ASN A 1 90 ? -4.879 3.184 -10.722 1.00 97.00 90 ASN A C 1
ATOM 702 O O . ASN A 1 90 ? -5.818 2.462 -10.407 1.00 97.00 90 ASN A O 1
ATOM 706 N N . ALA A 1 91 ? -3.604 2.822 -10.562 1.00 96.50 91 ALA A N 1
ATOM 707 C CA . ALA A 1 91 ? -3.202 1.545 -9.976 1.00 96.50 91 ALA A CA 1
ATOM 708 C C . ALA A 1 91 ? -3.763 1.361 -8.555 1.00 96.50 91 ALA A C 1
ATOM 710 O O . ALA A 1 91 ? -4.303 0.304 -8.237 1.00 96.50 91 ALA A O 1
ATOM 711 N N . VAL A 1 92 ? -3.712 2.404 -7.715 1.00 97.44 92 VAL A N 1
ATOM 712 C CA . VAL A 1 92 ? -4.312 2.366 -6.370 1.00 97.44 92 VAL A CA 1
ATOM 713 C C . VAL A 1 92 ? -5.834 2.255 -6.438 1.00 97.44 92 VAL A C 1
ATOM 715 O O . VAL A 1 92 ? -6.417 1.414 -5.757 1.00 97.44 92 VAL A O 1
ATOM 718 N N . LYS A 1 93 ? -6.496 3.043 -7.297 1.00 97.62 93 LYS A N 1
ATOM 719 C CA . LYS A 1 93 ? -7.952 2.943 -7.508 1.00 97.62 93 LYS A CA 1
ATOM 720 C C . LYS A 1 93 ? -8.379 1.550 -7.964 1.00 97.62 93 LYS A C 1
ATOM 722 O O . LYS A 1 93 ? -9.398 1.047 -7.498 1.00 97.62 93 LYS A O 1
ATOM 727 N N . GLY A 1 94 ? -7.615 0.947 -8.868 1.00 94.25 94 GLY A N 1
ATOM 728 C CA . GLY A 1 94 ? -7.849 -0.394 -9.384 1.00 94.25 94 GLY A CA 1
ATOM 729 C C . GLY A 1 94 ? -7.744 -1.451 -8.291 1.00 94.25 94 GLY A C 1
ATOM 730 O O . GLY A 1 94 ? -8.698 -2.198 -8.074 1.00 94.25 94 GLY A O 1
ATOM 731 N N . ALA A 1 95 ? -6.658 -1.432 -7.513 1.00 93.12 95 ALA A N 1
ATOM 732 C CA . ALA A 1 95 ? -6.477 -2.326 -6.370 1.00 93.12 95 ALA A CA 1
ATOM 733 C C . ALA A 1 95 ? -7.608 -2.176 -5.335 1.00 93.12 95 ALA A C 1
ATOM 735 O O . ALA A 1 95 ? -8.223 -3.166 -4.940 1.00 93.12 95 ALA A O 1
ATOM 736 N N . MET A 1 96 ? -7.964 -0.940 -4.966 1.00 94.62 96 MET A N 1
ATOM 737 C CA . MET A 1 96 ? -9.097 -0.670 -4.071 1.00 94.62 96 MET A CA 1
ATOM 738 C C . MET A 1 96 ? -10.421 -1.194 -4.636 1.00 94.62 96 MET A C 1
ATOM 740 O O . MET A 1 96 ? -11.225 -1.757 -3.899 1.00 94.62 96 MET A O 1
ATOM 744 N N . SER A 1 97 ? -10.661 -1.027 -5.940 1.00 92.56 97 SER A N 1
ATOM 745 C CA . SER A 1 97 ? -11.870 -1.535 -6.589 1.00 92.56 97 SER A CA 1
ATOM 746 C C . SER A 1 97 ? -11.937 -3.059 -6.547 1.00 92.56 97 SER A C 1
ATOM 748 O O . SER A 1 97 ? -13.023 -3.597 -6.343 1.00 92.56 97 SER A O 1
ATOM 750 N N . ILE A 1 98 ? -10.809 -3.751 -6.738 1.00 83.31 98 ILE A N 1
ATOM 751 C CA . ILE A 1 98 ? -10.727 -5.213 -6.639 1.00 83.31 98 ILE A CA 1
ATOM 752 C C . ILE A 1 98 ? -11.070 -5.657 -5.215 1.00 83.31 98 ILE A C 1
ATOM 754 O O . ILE A 1 98 ? -11.939 -6.508 -5.044 1.00 83.31 98 ILE A O 1
ATOM 758 N N . ILE A 1 99 ? -10.456 -5.038 -4.201 1.00 82.75 99 ILE A N 1
ATOM 759 C CA . ILE A 1 99 ? -10.698 -5.358 -2.785 1.00 82.75 99 ILE A CA 1
ATOM 760 C C . ILE A 1 99 ? -12.160 -5.100 -2.407 1.00 82.75 99 ILE A C 1
ATOM 762 O O . ILE A 1 99 ? -12.831 -5.978 -1.868 1.00 82.75 99 ILE A O 1
ATOM 766 N N . ASN A 1 100 ? -12.692 -3.920 -2.728 1.00 83.38 100 ASN A N 1
ATOM 767 C CA . ASN A 1 100 ? -14.058 -3.546 -2.361 1.00 83.38 100 ASN A CA 1
ATOM 768 C C . ASN A 1 100 ? -15.112 -4.405 -3.085 1.00 83.38 100 ASN A C 1
ATOM 770 O O . ASN A 1 100 ? -16.184 -4.659 -2.531 1.00 83.38 100 ASN A O 1
ATOM 774 N N . ALA A 1 101 ? -14.810 -4.901 -4.292 1.00 82.19 101 ALA A N 1
ATOM 775 C CA . ALA A 1 101 ? -15.683 -5.811 -5.034 1.00 82.19 101 ALA A CA 1
ATOM 776 C C . ALA A 1 101 ? -15.817 -7.202 -4.388 1.00 82.19 101 ALA A C 1
ATOM 778 O O . ALA A 1 101 ? -16.772 -7.916 -4.697 1.00 82.19 101 ALA A O 1
ATOM 779 N N . LEU A 1 102 ? -14.924 -7.577 -3.462 1.00 75.56 102 LEU A N 1
ATOM 780 C CA . LEU A 1 102 ? -15.044 -8.816 -2.684 1.00 75.56 102 LEU A CA 1
ATOM 781 C C . LEU A 1 102 ? -16.218 -8.784 -1.690 1.00 75.56 102 LEU A C 1
ATOM 783 O O . LEU A 1 102 ? -16.592 -9.825 -1.156 1.00 75.56 102 LEU A O 1
ATOM 787 N N . GLY A 1 103 ? -16.803 -7.609 -1.424 1.00 73.56 103 GLY A N 1
ATOM 788 C CA . GLY A 1 103 ? -17.939 -7.476 -0.509 1.00 73.56 103 GLY A CA 1
ATOM 789 C C . GLY A 1 103 ? -17.580 -7.736 0.958 1.00 73.56 103 GLY A C 1
ATOM 790 O O . GLY A 1 103 ? -18.434 -8.169 1.731 1.00 73.56 103 GLY A O 1
ATOM 791 N N . LEU A 1 104 ? -16.322 -7.493 1.340 1.00 77.62 104 LEU A N 1
ATOM 792 C CA . LEU A 1 104 ? -15.858 -7.603 2.723 1.00 77.62 104 LEU A CA 1
ATOM 793 C C . LEU A 1 104 ? -16.514 -6.538 3.616 1.00 77.62 104 LEU A C 1
ATOM 795 O O . LEU A 1 104 ? -16.943 -5.482 3.150 1.00 77.62 104 LEU A O 1
ATOM 799 N N . THR A 1 105 ? -16.569 -6.814 4.923 1.00 79.56 105 THR A N 1
ATOM 800 C CA . THR A 1 105 ? -17.145 -5.894 5.920 1.00 79.56 105 THR A CA 1
ATOM 801 C C . THR A 1 105 ? -16.395 -4.567 5.993 1.00 79.56 105 THR A C 1
ATOM 803 O O . THR A 1 105 ? -17.017 -3.527 6.197 1.00 79.56 105 THR A O 1
ATOM 806 N N . LEU A 1 106 ? -15.072 -4.606 5.833 1.00 80.38 106 LEU A N 1
ATOM 807 C CA . LEU A 1 106 ? -14.231 -3.419 5.760 1.00 80.38 106 LEU A CA 1
ATOM 808 C C . LEU A 1 106 ? -13.927 -3.104 4.300 1.00 80.38 106 LEU A C 1
ATOM 810 O O . LEU A 1 106 ? -13.637 -4.007 3.516 1.00 80.38 106 LEU A O 1
ATOM 814 N N . GLN A 1 107 ? -13.987 -1.821 3.958 1.00 88.25 107 GLN A N 1
ATOM 815 C CA . GLN A 1 107 ? -13.684 -1.317 2.620 1.00 88.25 107 GLN A CA 1
ATOM 816 C C . GLN A 1 107 ? -12.541 -0.309 2.666 1.00 88.25 107 GLN A C 1
ATOM 818 O O . GLN A 1 107 ? -12.358 0.396 3.660 1.00 88.25 107 GLN A O 1
ATOM 823 N N . CYS A 1 108 ? -11.781 -0.233 1.581 1.00 91.81 108 CYS A N 1
ATOM 824 C CA . CYS A 1 108 ? -10.746 0.772 1.396 1.00 91.81 108 CYS A CA 1
ATOM 825 C C . CYS A 1 108 ? -11.364 2.059 0.845 1.00 91.81 108 CYS A C 1
ATOM 827 O O . CYS A 1 108 ? -12.063 2.030 -0.170 1.00 91.81 108 CYS A O 1
ATOM 829 N N . ASP A 1 109 ? -11.034 3.194 1.458 1.00 95.75 109 ASP A N 1
ATOM 830 C CA . ASP A 1 109 ? -11.433 4.524 0.997 1.00 95.75 109 ASP A CA 1
ATOM 831 C C . ASP A 1 109 ? -10.206 5.430 0.877 1.00 95.75 109 ASP A C 1
ATOM 833 O O . ASP A 1 109 ? -9.242 5.274 1.623 1.00 95.75 109 ASP A O 1
ATOM 837 N N . PHE A 1 110 ? -10.248 6.435 0.003 1.00 97.56 110 PHE A N 1
ATOM 838 C CA . PHE A 1 110 ? -9.265 7.516 0.084 1.00 97.56 110 PHE A CA 1
ATOM 839 C C . PHE A 1 110 ? -9.516 8.366 1.330 1.00 97.56 110 PHE A C 1
ATOM 841 O O . PHE A 1 110 ? -10.667 8.641 1.682 1.00 97.56 110 PHE A O 1
ATOM 848 N N . ALA A 1 111 ? -8.434 8.807 1.968 1.00 96.94 111 ALA A N 1
ATOM 849 C CA . ALA A 1 111 ? -8.501 9.819 3.011 1.00 96.94 111 ALA A CA 1
ATOM 850 C C . ALA A 1 111 ? -9.027 11.139 2.422 1.00 96.94 111 ALA A C 1
ATOM 852 O O . ALA A 1 111 ? -8.595 11.575 1.351 1.00 96.94 111 ALA A O 1
ATOM 853 N N . LYS A 1 112 ? -9.977 11.772 3.112 1.00 94.88 112 LYS A N 1
ATOM 854 C CA . LYS A 1 112 ? -10.482 13.101 2.742 1.00 94.88 112 LYS A CA 1
ATOM 855 C C . LYS A 1 112 ? -9.560 14.197 3.269 1.00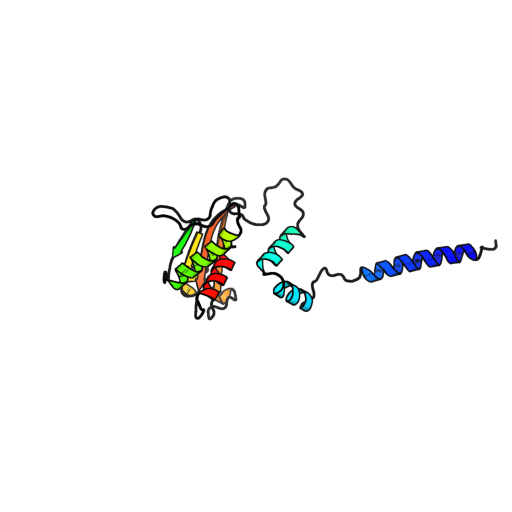 94.88 112 LYS A C 1
ATOM 857 O O . LYS A 1 112 ? -8.726 13.971 4.141 1.00 94.88 112 LYS A O 1
ATOM 862 N N . GLU A 1 113 ? -9.737 15.413 2.762 1.00 90.88 113 GLU A N 1
ATOM 863 C CA . GLU A 1 113 ? -9.018 16.579 3.276 1.00 90.88 113 GLU A CA 1
ATOM 864 C C . GLU A 1 113 ? -9.249 16.739 4.789 1.00 90.88 113 GLU A C 1
ATOM 866 O O . GLU A 1 113 ? -10.385 16.729 5.263 1.00 90.88 113 GLU A O 1
ATOM 871 N N . GLY A 1 114 ? -8.156 16.851 5.548 1.00 90.31 114 GLY A N 1
ATOM 872 C CA . GLY A 1 114 ? -8.182 16.942 7.010 1.00 90.31 114 GLY A CA 1
ATOM 873 C C . GLY A 1 114 ? -8.304 15.604 7.752 1.00 90.31 114 GLY A C 1
ATOM 874 O O . GLY A 1 114 ? -8.150 15.591 8.972 1.00 90.31 114 GLY A O 1
ATOM 875 N N . GLU A 1 115 ? -8.528 14.482 7.062 1.00 94.00 115 GLU A N 1
ATOM 876 C CA . GLU A 1 115 ? -8.463 13.152 7.676 1.00 94.00 115 GLU A CA 1
ATOM 877 C C . GLU A 1 115 ? -7.007 12.676 7.782 1.00 94.00 115 GLU A C 1
ATOM 879 O O . GLU A 1 115 ? -6.189 12.889 6.888 1.00 94.00 115 GLU A O 1
ATOM 884 N N . THR A 1 116 ? -6.673 12.000 8.883 1.00 94.44 116 THR A N 1
ATOM 885 C CA . THR A 1 116 ? -5.395 11.287 8.995 1.00 94.44 116 THR A CA 1
ATOM 886 C C . THR A 1 116 ? -5.514 9.937 8.283 1.00 94.44 116 THR A C 1
ATOM 888 O O . THR A 1 116 ? -6.382 9.147 8.664 1.00 94.44 116 THR A O 1
ATOM 891 N N . PRO A 1 117 ? -4.680 9.644 7.269 1.00 96.69 117 PRO A N 1
ATOM 892 C CA . PRO A 1 117 ? -4.699 8.346 6.610 1.00 96.69 117 PRO A CA 1
ATOM 893 C C . PRO A 1 117 ? -4.216 7.255 7.569 1.00 96.69 117 PRO A C 1
ATOM 895 O O . PRO A 1 117 ? -3.221 7.422 8.276 1.00 96.69 117 PRO A O 1
ATOM 898 N N . SER A 1 118 ? -4.907 6.117 7.572 1.00 95.75 118 SER A N 1
ATOM 899 C CA . SER A 1 118 ? -4.433 4.913 8.260 1.00 95.75 118 SER A CA 1
ATOM 900 C C . SER A 1 118 ? -3.494 4.096 7.373 1.00 95.75 118 SER A C 1
ATOM 902 O O . SER A 1 118 ? -2.760 3.253 7.872 1.00 95.75 118 SER A O 1
ATOM 904 N N . MET A 1 119 ? -3.483 4.342 6.064 1.00 97.38 119 MET A N 1
ATOM 905 C CA . MET A 1 119 ? -2.568 3.717 5.122 1.00 97.38 119 MET A CA 1
ATOM 906 C C . MET A 1 119 ? -1.973 4.780 4.204 1.00 97.38 119 MET A C 1
ATOM 908 O O . MET A 1 119 ? -2.692 5.561 3.585 1.00 97.38 119 MET A O 1
ATOM 912 N N . GLU A 1 120 ? -0.655 4.809 4.102 1.00 98.12 120 GLU A N 1
ATOM 913 C CA . GLU A 1 120 ? 0.052 5.734 3.226 1.00 98.12 120 GLU A CA 1
ATOM 914 C C . GLU A 1 120 ? 0.852 4.931 2.199 1.00 98.12 120 GLU A C 1
ATOM 916 O O . GLU A 1 120 ? 1.666 4.089 2.569 1.00 98.12 120 GLU A O 1
ATOM 921 N N . ILE A 1 121 ? 0.605 5.176 0.911 1.00 98.00 121 ILE A N 1
ATOM 922 C CA . ILE A 1 121 ? 1.283 4.508 -0.203 1.00 98.00 121 ILE A CA 1
ATOM 923 C C . ILE A 1 121 ? 2.216 5.516 -0.866 1.00 98.00 121 ILE A C 1
ATOM 925 O O . ILE A 1 121 ? 1.762 6.464 -1.507 1.00 98.00 121 ILE A O 1
ATOM 929 N N . TYR A 1 122 ? 3.519 5.318 -0.717 1.00 97.94 122 TYR A N 1
ATOM 930 C CA . TYR A 1 122 ? 4.556 6.163 -1.290 1.00 97.94 122 TYR A CA 1
ATOM 931 C C . TYR A 1 122 ? 5.141 5.531 -2.551 1.00 97.94 122 TYR A C 1
ATOM 933 O O . TYR A 1 122 ? 5.755 4.465 -2.490 1.00 97.94 122 TYR A O 1
ATOM 941 N N . PHE A 1 123 ? 5.010 6.214 -3.685 1.00 97.56 123 PHE A N 1
ATOM 942 C CA . PHE A 1 123 ? 5.678 5.829 -4.927 1.00 97.56 123 PHE A CA 1
ATOM 943 C C . PHE A 1 123 ? 6.979 6.611 -5.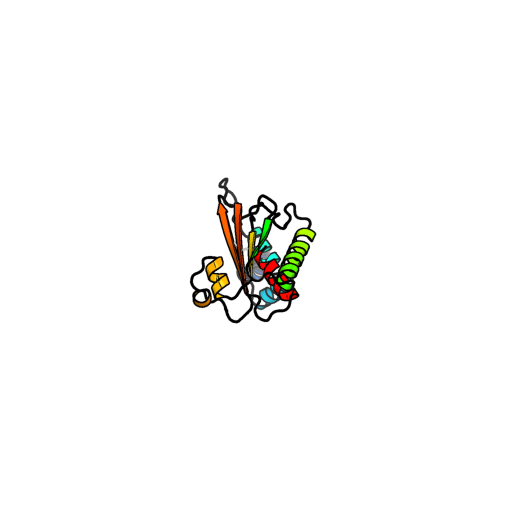096 1.00 97.56 123 PHE A C 1
ATOM 945 O O . PHE A 1 123 ? 6.987 7.839 -5.007 1.00 97.56 123 PHE A O 1
ATOM 952 N N . GLY A 1 124 ? 8.084 5.929 -5.387 1.00 95.38 124 GLY A N 1
ATOM 953 C CA . GLY A 1 124 ? 9.356 6.608 -5.615 1.00 95.38 124 GLY A CA 1
ATOM 954 C C . GLY A 1 124 ? 10.484 5.680 -6.035 1.00 95.38 124 GLY A C 1
ATOM 955 O O . GLY A 1 124 ? 10.285 4.502 -6.322 1.00 95.38 124 GLY A O 1
ATOM 956 N N . LYS A 1 125 ? 11.704 6.218 -6.078 1.00 93.69 125 LYS A N 1
ATOM 957 C CA . LYS A 1 125 ? 12.903 5.410 -6.333 1.00 93.69 125 LYS A CA 1
ATOM 958 C C . LYS A 1 125 ? 13.254 4.600 -5.090 1.00 93.69 125 LYS A C 1
ATOM 960 O O . LYS A 1 125 ? 12.911 4.988 -3.977 1.00 93.69 125 LYS A O 1
ATOM 965 N N . ALA A 1 126 ? 14.009 3.517 -5.267 1.00 91.00 126 ALA A N 1
ATOM 966 C CA . ALA A 1 126 ? 14.308 2.577 -4.188 1.00 91.00 126 ALA A CA 1
ATOM 967 C C . ALA A 1 126 ? 14.858 3.224 -2.900 1.00 91.00 126 ALA A C 1
ATOM 969 O O . ALA A 1 126 ? 14.426 2.862 -1.810 1.00 91.00 126 ALA A O 1
ATOM 970 N N . GLY A 1 127 ? 15.764 4.203 -3.010 1.00 90.25 127 GLY A N 1
ATOM 971 C CA . GLY A 1 127 ? 16.312 4.910 -1.844 1.00 90.25 127 GLY A CA 1
ATOM 972 C C . GLY A 1 127 ? 15.288 5.782 -1.107 1.00 90.25 127 GLY A C 1
ATOM 973 O O . GLY A 1 127 ? 15.281 5.820 0.126 1.00 90.25 127 GLY A O 1
ATOM 974 N N . ASP A 1 128 ? 14.396 6.440 -1.850 1.00 93.25 128 ASP A N 1
ATOM 975 C CA . ASP A 1 128 ? 13.337 7.282 -1.284 1.00 93.25 128 ASP A CA 1
ATOM 976 C C . ASP A 1 128 ? 12.280 6.413 -0.599 1.00 93.25 128 ASP A C 1
ATOM 978 O O . ASP A 1 128 ? 11.883 6.689 0.532 1.00 93.25 128 ASP A O 1
ATOM 982 N N . VAL A 1 129 ? 11.906 5.306 -1.252 1.00 92.62 129 VAL A N 1
ATOM 983 C CA . VAL A 1 129 ? 11.022 4.280 -0.695 1.00 92.62 129 VAL A CA 1
ATOM 984 C C . VAL A 1 129 ? 11.587 3.745 0.617 1.00 92.62 129 VAL A C 1
ATOM 986 O O . VAL A 1 129 ? 10.885 3.782 1.622 1.00 92.62 129 VAL A O 1
ATOM 989 N N . ALA A 1 130 ? 12.856 3.319 0.633 1.00 89.81 130 ALA A N 1
ATOM 990 C CA . ALA A 1 130 ? 13.524 2.809 1.829 1.00 89.81 130 ALA A CA 1
ATOM 991 C C . ALA A 1 130 ? 13.476 3.823 2.978 1.00 89.81 130 ALA A C 1
ATOM 993 O O . ALA A 1 130 ? 13.054 3.496 4.085 1.00 89.81 130 ALA A O 1
ATOM 994 N N . SER A 1 131 ? 13.839 5.074 2.688 1.00 91.31 131 SER A N 1
ATOM 995 C CA . SER A 1 131 ? 13.848 6.158 3.672 1.00 91.31 131 SER A CA 1
ATOM 996 C C . SER A 1 131 ? 12.454 6.409 4.247 1.00 91.31 131 SER A C 1
ATOM 998 O O . SER A 1 131 ? 12.307 6.557 5.460 1.00 91.31 131 SER A O 1
ATOM 1000 N N . TYR A 1 132 ? 11.431 6.409 3.391 1.00 93.19 132 TYR A N 1
ATOM 1001 C CA . TYR A 1 132 ? 10.045 6.646 3.780 1.00 93.19 132 TYR A CA 1
ATOM 1002 C C . TYR A 1 132 ? 9.495 5.545 4.700 1.00 93.19 132 TYR A C 1
ATOM 1004 O O . TYR A 1 132 ? 8.951 5.842 5.763 1.00 93.19 132 TYR A O 1
ATOM 1012 N N . ILE A 1 133 ? 9.715 4.271 4.360 1.00 88.94 133 ILE A N 1
ATOM 1013 C CA . ILE A 1 133 ? 9.299 3.133 5.201 1.00 88.94 133 ILE A CA 1
ATOM 1014 C C . ILE A 1 133 ? 10.281 2.841 6.350 1.00 88.94 133 ILE A C 1
ATOM 1016 O O . ILE A 1 133 ? 10.133 1.851 7.068 1.00 88.94 133 ILE A O 1
ATOM 1020 N N . GLY A 1 134 ? 11.286 3.698 6.564 1.00 88.19 134 GLY A N 1
ATOM 1021 C CA . GLY A 1 134 ? 12.246 3.614 7.667 1.00 88.19 134 GLY A CA 1
ATOM 1022 C C . GLY A 1 134 ? 13.240 2.450 7.578 1.00 88.19 134 GLY A C 1
ATOM 1023 O O . GLY A 1 134 ? 13.721 1.980 8.610 1.00 88.19 134 GLY A O 1
ATOM 1024 N N . LEU A 1 135 ? 13.550 1.984 6.370 1.00 82.69 135 LEU A N 1
ATOM 1025 C CA . LEU A 1 135 ? 14.575 0.981 6.092 1.00 82.69 135 LEU A CA 1
ATOM 1026 C C . LEU A 1 135 ? 15.867 1.659 5.620 1.00 82.69 135 LEU A C 1
ATOM 1028 O O . LEU A 1 135 ? 15.854 2.607 4.841 1.00 82.69 135 LEU A O 1
ATOM 1032 N N . LYS A 1 136 ? 17.009 1.184 6.126 1.00 73.88 136 LYS A N 1
ATOM 1033 C CA . LYS A 1 136 ? 18.308 1.846 5.909 1.00 73.88 136 LYS A CA 1
ATOM 1034 C C . LYS A 1 136 ? 18.969 1.476 4.580 1.00 73.88 136 LYS A C 1
ATOM 1036 O O . LYS A 1 136 ? 19.675 2.309 4.025 1.00 73.88 136 LYS A O 1
ATOM 1041 N N . ASP A 1 137 ? 18.754 0.253 4.091 1.00 73.88 137 ASP A N 1
ATOM 1042 C CA . ASP A 1 137 ? 19.266 -0.220 2.800 1.00 73.88 137 ASP A CA 1
ATOM 1043 C C . ASP A 1 137 ? 18.529 -1.494 2.357 1.00 73.88 137 ASP A C 1
ATOM 1045 O O . ASP A 1 137 ? 18.743 -2.573 2.914 1.00 73.88 137 ASP A O 1
ATOM 1049 N N . LEU A 1 138 ? 17.682 -1.379 1.333 1.00 74.81 138 LEU A N 1
ATOM 1050 C CA . LEU A 1 138 ? 16.933 -2.511 0.776 1.00 74.81 138 LEU A CA 1
ATOM 1051 C C . LEU A 1 138 ? 17.861 -3.557 0.135 1.00 74.81 138 LEU A C 1
ATOM 1053 O O . LEU A 1 138 ? 17.597 -4.754 0.224 1.00 74.81 138 LEU A O 1
ATOM 1057 N N . SER A 1 139 ? 18.987 -3.135 -0.444 1.00 72.62 139 SER A N 1
ATOM 1058 C CA . SER A 1 139 ? 19.930 -4.045 -1.110 1.00 72.62 139 SER A CA 1
ATOM 1059 C C . SER A 1 139 ? 20.600 -4.972 -0.094 1.00 72.62 139 SER A C 1
ATOM 1061 O O . SER A 1 139 ? 20.758 -6.166 -0.344 1.00 72.62 139 SER A O 1
ATOM 1063 N N . SER A 1 140 ? 20.921 -4.450 1.097 1.00 72.88 140 SER A N 1
ATOM 1064 C CA . SER A 1 140 ? 21.438 -5.252 2.218 1.00 72.88 140 SER A CA 1
ATOM 1065 C C . SER A 1 140 ? 20.443 -6.301 2.733 1.00 72.88 140 SER A C 1
ATOM 1067 O O . SER A 1 140 ? 20.851 -7.297 3.327 1.00 72.88 140 SER A O 1
ATOM 1069 N N . MET A 1 141 ? 19.147 -6.104 2.469 1.00 71.75 141 MET A N 1
ATOM 1070 C CA . MET A 1 141 ? 18.065 -7.032 2.808 1.00 71.75 141 MET A CA 1
ATOM 1071 C C . MET A 1 141 ? 17.799 -8.055 1.689 1.00 71.75 141 MET A C 1
ATOM 1073 O O . MET A 1 141 ? 16.856 -8.835 1.786 1.00 71.75 141 MET A O 1
ATOM 1077 N N . GLY A 1 142 ? 18.621 -8.066 0.632 1.00 76.38 142 GLY A N 1
ATOM 1078 C CA . GLY A 1 142 ? 18.485 -8.978 -0.506 1.00 76.38 142 GLY A CA 1
ATOM 1079 C C . GLY A 1 142 ? 17.371 -8.600 -1.484 1.00 76.38 142 GLY A C 1
ATOM 1080 O O . GLY A 1 142 ? 16.979 -9.423 -2.308 1.00 76.38 142 GLY A O 1
ATOM 1081 N N . ILE A 1 143 ? 16.854 -7.374 -1.397 1.00 76.62 143 ILE A N 1
ATOM 1082 C CA . ILE A 1 143 ? 15.795 -6.873 -2.272 1.00 76.62 143 ILE A CA 1
ATOM 1083 C C . ILE A 1 143 ? 16.424 -6.399 -3.582 1.00 76.62 143 ILE A C 1
ATOM 1085 O O . ILE A 1 143 ? 17.373 -5.611 -3.574 1.00 76.62 143 ILE A O 1
ATOM 1089 N N . ASP A 1 144 ? 15.873 -6.842 -4.713 1.00 78.56 144 ASP A N 1
ATOM 1090 C CA . ASP A 1 144 ? 16.273 -6.331 -6.024 1.00 78.56 144 ASP A CA 1
ATOM 1091 C C . ASP A 1 144 ? 15.772 -4.894 -6.216 1.00 78.56 144 ASP A C 1
ATOM 1093 O O . ASP A 1 144 ? 14.601 -4.645 -6.497 1.00 78.56 144 ASP A O 1
ATOM 1097 N N . THR A 1 145 ? 16.684 -3.933 -6.076 1.00 84.69 145 THR A N 1
ATOM 1098 C CA . THR A 1 145 ? 16.391 -2.505 -6.231 1.00 84.69 145 THR A CA 1
ATOM 1099 C C . THR A 1 145 ? 16.405 -2.025 -7.686 1.00 84.69 145 THR A C 1
ATOM 1101 O O . THR A 1 145 ? 16.062 -0.868 -7.941 1.00 84.69 145 THR A O 1
ATOM 1104 N N . ASN A 1 146 ? 16.761 -2.896 -8.640 1.00 86.12 146 ASN A N 1
ATOM 1105 C CA . ASN A 1 146 ? 16.785 -2.594 -10.076 1.00 86.12 146 ASN A CA 1
ATOM 1106 C C . ASN A 1 146 ? 15.493 -2.996 -10.800 1.00 86.12 146 ASN A C 1
ATOM 1108 O O . ASN A 1 146 ? 15.336 -2.687 -11.982 1.00 86.12 146 ASN A O 1
ATOM 1112 N N . SER A 1 147 ? 14.578 -3.657 -10.096 1.00 87.00 147 SER A N 1
ATOM 1113 C CA . SER A 1 147 ? 13.262 -4.053 -10.590 1.00 87.00 147 SER A CA 1
ATOM 1114 C C . SER A 1 147 ? 12.158 -3.332 -9.820 1.00 87.00 147 SER A C 1
ATOM 1116 O O . SER A 1 147 ? 12.406 -2.641 -8.827 1.00 87.00 147 SER A O 1
ATOM 1118 N N . ALA A 1 148 ? 10.921 -3.475 -10.294 1.00 89.38 148 ALA A N 1
ATOM 1119 C CA . ALA A 1 148 ? 9.771 -2.995 -9.550 1.00 89.38 148 ALA A CA 1
ATOM 1120 C C . ALA A 1 148 ? 9.519 -3.850 -8.301 1.00 89.38 148 ALA A C 1
ATOM 1122 O O . ALA A 1 148 ? 9.659 -5.072 -8.350 1.00 89.38 148 ALA A O 1
ATOM 1123 N N . PHE A 1 149 ? 9.125 -3.208 -7.203 1.00 87.44 149 PHE A N 1
ATOM 1124 C CA . PHE A 1 149 ? 8.843 -3.871 -5.930 1.00 87.44 149 PHE A CA 1
ATOM 1125 C C . PHE A 1 149 ? 7.861 -3.061 -5.073 1.00 87.44 149 PHE A C 1
ATOM 1127 O O . PHE A 1 149 ? 7.685 -1.858 -5.294 1.00 87.44 149 PHE A O 1
ATOM 1134 N N . GLY A 1 150 ? 7.285 -3.718 -4.067 1.00 87.75 150 GLY A N 1
ATOM 1135 C CA . GLY A 1 150 ? 6.497 -3.124 -2.990 1.00 87.75 150 GLY A CA 1
ATOM 1136 C C . GLY A 1 150 ? 6.985 -3.610 -1.621 1.00 87.75 150 GLY A C 1
ATOM 1137 O O . GLY A 1 150 ? 7.602 -4.669 -1.533 1.00 87.75 150 GLY A O 1
ATOM 1138 N N . PHE A 1 151 ? 6.777 -2.793 -0.584 1.00 86.06 151 PHE A N 1
ATOM 1139 C CA . PHE A 1 151 ? 6.974 -3.167 0.819 1.00 86.06 151 PHE A CA 1
ATOM 1140 C C . PHE A 1 151 ? 5.958 -2.476 1.723 1.00 86.06 151 PHE A C 1
ATOM 1142 O O . PHE A 1 151 ? 5.995 -1.252 1.872 1.00 86.06 151 PHE A O 1
ATOM 1149 N N . GLY A 1 152 ? 5.118 -3.262 2.384 1.00 86.69 152 GLY A N 1
ATOM 1150 C CA . GLY A 1 152 ? 4.280 -2.845 3.499 1.00 86.69 152 GLY A CA 1
ATOM 1151 C C . GLY A 1 152 ? 4.994 -2.940 4.851 1.00 86.69 152 GLY A C 1
ATOM 1152 O O . GLY A 1 152 ? 5.666 -3.921 5.172 1.00 86.69 152 GLY A O 1
ATOM 1153 N N . ARG A 1 153 ? 4.816 -1.919 5.688 1.00 86.75 153 ARG A N 1
ATOM 1154 C CA . ARG A 1 153 ? 5.224 -1.896 7.093 1.00 86.75 153 ARG A CA 1
ATOM 1155 C C . ARG A 1 153 ? 4.029 -1.488 7.959 1.00 86.75 153 ARG A C 1
ATOM 1157 O O . ARG A 1 153 ? 3.771 -0.287 8.100 1.00 86.75 153 ARG A O 1
ATOM 1164 N N . PRO A 1 154 ? 3.303 -2.451 8.548 1.00 87.75 154 PRO A N 1
ATOM 1165 C CA . PRO A 1 154 ? 2.227 -2.141 9.474 1.00 87.75 154 PRO A CA 1
ATOM 1166 C C . PRO A 1 154 ? 2.779 -1.666 10.825 1.00 87.75 154 PRO A C 1
ATOM 1168 O O . PRO A 1 154 ? 3.797 -2.148 11.322 1.00 87.75 154 PRO A O 1
ATOM 1171 N N . GLU A 1 155 ? 2.066 -0.733 11.440 1.00 88.12 155 GLU A N 1
ATOM 1172 C CA . GLU A 1 155 ? 2.177 -0.351 12.842 1.00 88.12 155 GLU A CA 1
ATOM 1173 C C . GLU A 1 155 ? 0.956 -0.914 13.567 1.00 88.12 155 GLU A C 1
ATOM 1175 O O . GLU A 1 155 ? -0.180 -0.807 13.093 1.00 88.12 155 GLU A O 1
ATOM 1180 N N . MET A 1 156 ? 1.203 -1.580 14.692 1.00 84.31 156 MET A N 1
ATOM 1181 C CA . MET A 1 156 ? 0.218 -2.450 15.327 1.00 84.31 156 MET A CA 1
ATOM 1182 C C . MET A 1 156 ? 0.179 -2.207 16.832 1.00 84.31 156 MET A C 1
ATOM 1184 O O . MET A 1 156 ? 1.208 -1.939 17.454 1.00 84.31 156 MET A O 1
ATOM 1188 N N . SER A 1 157 ? -1.006 -2.351 17.418 1.00 81.06 157 SER A N 1
ATOM 1189 C CA . SER A 1 157 ? -1.218 -2.389 18.865 1.00 81.06 157 SER A CA 1
ATOM 1190 C C . SER A 1 157 ? -2.204 -3.505 19.173 1.00 81.06 157 SER A C 1
ATOM 1192 O O . SER A 1 157 ? -3.296 -3.523 18.613 1.00 81.06 157 SER A O 1
ATOM 1194 N N . ASP A 1 158 ? -1.821 -4.443 20.039 1.00 80.25 158 ASP A N 1
ATOM 1195 C CA . ASP A 1 158 ? -2.672 -5.562 20.474 1.00 80.25 158 ASP A CA 1
ATOM 1196 C C . ASP A 1 158 ? -3.316 -6.362 19.316 1.00 80.25 158 ASP A C 1
ATOM 1198 O O . ASP A 1 158 ? -4.498 -6.701 19.358 1.00 80.25 158 ASP A O 1
ATOM 1202 N N . GLY A 1 159 ? -2.551 -6.638 18.250 1.00 70.81 159 GLY A N 1
ATOM 1203 C CA . GLY A 1 159 ? -3.020 -7.385 17.067 1.00 70.81 159 GLY A CA 1
ATOM 1204 C C . GLY A 1 159 ? -3.901 -6.581 16.099 1.00 70.81 159 GLY A C 1
ATOM 1205 O O . GLY A 1 159 ? -4.346 -7.104 15.077 1.00 70.81 159 GLY A O 1
ATOM 1206 N N . VAL A 1 160 ? -4.141 -5.300 16.386 1.00 80.12 160 VAL A N 1
ATOM 1207 C CA . VAL A 1 160 ? -4.876 -4.384 15.510 1.00 80.12 160 VAL A CA 1
ATOM 1208 C C . VAL A 1 160 ? -3.894 -3.521 14.732 1.00 80.12 160 VAL A C 1
ATOM 1210 O O . VAL A 1 160 ? -3.023 -2.879 15.322 1.00 80.12 160 VAL A O 1
ATOM 1213 N N . ILE A 1 161 ? -4.064 -3.469 13.412 1.00 85.69 161 ILE A N 1
ATOM 1214 C CA . ILE A 1 161 ? -3.317 -2.548 12.555 1.00 85.69 161 ILE A CA 1
ATOM 1215 C C . ILE A 1 161 ? -3.879 -1.141 12.772 1.00 85.69 161 ILE A C 1
ATOM 1217 O O . ILE A 1 161 ? -5.069 -0.895 12.563 1.00 85.69 161 ILE A O 1
ATOM 1221 N N . THR A 1 162 ? -3.027 -0.220 13.216 1.00 89.62 162 THR A N 1
ATOM 1222 C CA . THR A 1 162 ? -3.389 1.185 13.462 1.00 89.62 162 THR A CA 1
ATOM 1223 C C . THR A 1 162 ? -2.902 2.097 12.345 1.00 89.62 162 THR A C 1
ATOM 1225 O O . THR A 1 162 ? -3.567 3.084 12.026 1.00 89.62 162 THR A O 1
ATOM 1228 N N . LYS A 1 163 ? -1.772 1.750 11.722 1.00 94.06 163 LYS A N 1
ATOM 1229 C CA . LYS A 1 163 ? -1.223 2.434 10.553 1.00 94.06 163 LYS A CA 1
ATOM 1230 C C . LYS A 1 163 ? -0.517 1.439 9.633 1.00 94.06 163 LYS A C 1
ATOM 1232 O O . LYS A 1 163 ? -0.021 0.423 10.098 1.00 94.06 163 LYS A O 1
ATOM 1237 N N . CYS A 1 164 ? -0.439 1.719 8.339 1.00 93.75 164 CYS A N 1
ATOM 1238 C CA . CYS A 1 164 ? 0.405 0.978 7.406 1.00 93.75 164 CYS A CA 1
ATOM 1239 C C . CYS A 1 164 ? 1.148 1.944 6.483 1.00 93.75 164 CYS A C 1
ATOM 1241 O O . CYS A 1 164 ? 0.540 2.844 5.902 1.00 93.75 164 CYS A O 1
ATOM 1243 N N . LEU A 1 165 ? 2.462 1.767 6.366 1.00 95.44 165 LEU A N 1
ATOM 1244 C CA . LEU A 1 165 ? 3.290 2.480 5.398 1.00 95.44 165 LEU A CA 1
ATOM 1245 C C . LEU A 1 165 ? 3.641 1.518 4.273 1.00 95.44 165 LEU A C 1
ATOM 1247 O O . LEU A 1 165 ? 4.276 0.500 4.524 1.00 95.44 165 LEU A O 1
ATOM 1251 N N . ILE A 1 166 ? 3.257 1.843 3.049 1.00 95.12 166 ILE A N 1
ATOM 1252 C CA . ILE A 1 166 ? 3.569 1.051 1.865 1.00 95.12 166 ILE A CA 1
ATOM 1253 C C . ILE A 1 166 ? 4.513 1.865 0.991 1.00 95.12 166 ILE A C 1
ATOM 1255 O O . ILE A 1 166 ? 4.243 3.019 0.669 1.00 95.12 166 ILE A O 1
ATOM 1259 N N . GLY A 1 167 ? 5.630 1.268 0.602 1.00 94.94 167 GLY A N 1
ATOM 1260 C CA . GLY A 1 167 ? 6.601 1.866 -0.299 1.00 94.94 167 GLY A CA 1
ATOM 1261 C C . GLY A 1 167 ? 6.686 1.087 -1.603 1.00 94.94 167 GLY A C 1
ATOM 1262 O O . GLY A 1 167 ? 6.919 -0.117 -1.575 1.00 94.94 167 GLY A O 1
ATOM 1263 N N . ILE A 1 168 ? 6.523 1.758 -2.743 1.00 95.50 168 ILE A N 1
ATOM 1264 C CA . ILE A 1 168 ? 6.509 1.122 -4.065 1.00 95.50 168 ILE A CA 1
ATOM 1265 C C . ILE A 1 168 ? 7.531 1.783 -4.982 1.00 95.50 168 ILE A C 1
ATOM 1267 O O . ILE A 1 168 ? 7.513 2.997 -5.198 1.00 95.50 168 ILE A O 1
ATOM 1271 N N . ASN A 1 169 ? 8.387 0.958 -5.580 1.00 94.88 169 ASN A N 1
ATOM 1272 C CA . ASN A 1 169 ? 9.215 1.342 -6.713 1.00 94.88 169 ASN A CA 1
ATOM 1273 C C . ASN A 1 169 ? 8.587 0.779 -7.997 1.00 94.88 169 ASN A C 1
ATOM 1275 O O . ASN A 1 169 ? 8.674 -0.424 -8.228 1.00 94.88 169 ASN A O 1
ATOM 1279 N N . PRO A 1 170 ? 7.959 1.602 -8.855 1.00 92.69 170 PRO A N 1
ATOM 1280 C CA . PRO A 1 170 ? 7.249 1.123 -10.040 1.00 92.69 170 PRO A CA 1
ATOM 1281 C C . PRO A 1 170 ? 8.154 0.992 -11.283 1.00 92.69 170 PRO A C 1
ATOM 1283 O O . PRO A 1 170 ? 7.662 1.047 -12.415 1.00 92.69 170 PRO A O 1
ATOM 1286 N N . LEU A 1 171 ? 9.477 0.899 -11.106 1.00 92.25 171 LEU A N 1
ATOM 1287 C CA . LEU A 1 171 ? 10.461 1.022 -12.183 1.00 92.25 171 LEU A CA 1
ATOM 1288 C C . LEU A 1 171 ? 10.165 0.101 -13.377 1.00 92.25 171 LEU A C 1
ATOM 1290 O O . LEU A 1 171 ? 10.186 -1.121 -13.270 1.00 92.25 171 LEU A O 1
ATOM 1294 N N . GLY A 1 172 ? 9.933 0.718 -14.540 1.00 86.44 172 GLY A N 1
ATOM 1295 C CA . GLY A 1 172 ? 9.858 0.029 -15.830 1.00 86.44 172 GLY A CA 1
ATOM 1296 C C . GLY A 1 172 ? 8.609 -0.823 -16.063 1.00 86.44 172 GLY A C 1
ATOM 1297 O O . GLY A 1 172 ? 8.544 -1.502 -17.086 1.00 86.44 172 GLY A O 1
ATOM 1298 N N . ILE A 1 173 ? 7.617 -0.788 -15.167 1.00 88.75 173 ILE A N 1
ATOM 1299 C CA . ILE A 1 173 ? 6.424 -1.637 -15.280 1.00 88.75 173 ILE A CA 1
ATOM 1300 C C . ILE A 1 173 ? 5.162 -0.863 -15.704 1.00 88.75 173 ILE A C 1
ATOM 1302 O O . ILE A 1 173 ? 4.983 0.304 -15.322 1.00 88.75 173 ILE A O 1
ATOM 1306 N N . PRO A 1 174 ? 4.267 -1.501 -16.488 1.00 91.00 174 PRO A N 1
ATOM 1307 C CA . PRO A 1 174 ? 3.004 -0.903 -16.917 1.00 91.00 174 PRO A CA 1
ATOM 1308 C C . PRO A 1 174 ? 1.993 -0.799 -15.765 1.00 91.00 174 PRO A C 1
ATOM 1310 O O . PRO A 1 174 ? 2.095 -1.512 -14.769 1.00 91.00 174 PRO A O 1
ATOM 1313 N N . GLU A 1 175 ? 0.961 0.030 -15.948 1.00 89.75 175 GLU A N 1
ATOM 1314 C CA . GLU A 1 175 ? -0.105 0.301 -14.965 1.00 89.75 175 GLU A CA 1
ATOM 1315 C C . GLU A 1 175 ? -0.678 -0.962 -14.314 1.00 89.75 175 GLU A C 1
ATOM 1317 O O . GLU A 1 175 ? -0.717 -1.070 -13.095 1.00 89.75 175 GLU A O 1
ATOM 1322 N N . LYS A 1 176 ? -1.035 -1.969 -15.118 1.00 87.06 176 LYS A N 1
ATOM 1323 C CA . LYS A 1 176 ? -1.643 -3.211 -14.620 1.00 87.06 176 LYS A CA 1
ATOM 1324 C C . LYS A 1 176 ? -0.710 -4.029 -13.718 1.00 87.06 176 LYS A C 1
ATOM 1326 O O . LYS A 1 176 ? -1.163 -4.739 -12.829 1.00 87.06 176 LYS A O 1
ATOM 1331 N N . ALA A 1 177 ? 0.599 -3.948 -13.953 1.00 89.00 177 ALA A N 1
ATOM 1332 C CA . ALA A 1 177 ? 1.584 -4.575 -13.077 1.00 89.00 177 ALA A CA 1
ATOM 1333 C C . ALA A 1 177 ? 1.772 -3.762 -11.787 1.00 89.00 177 ALA A C 1
ATOM 1335 O O . ALA A 1 177 ? 1.955 -4.355 -10.729 1.00 89.00 177 ALA A O 1
ATOM 1336 N N . ARG A 1 178 ? 1.664 -2.425 -11.853 1.00 92.88 178 ARG A N 1
ATOM 1337 C CA . ARG A 1 178 ? 1.675 -1.563 -10.659 1.00 92.88 178 ARG A CA 1
ATOM 1338 C C . ARG A 1 178 ? 0.457 -1.832 -9.781 1.00 92.88 178 ARG A C 1
ATOM 1340 O O . ARG A 1 178 ? 0.620 -1.984 -8.582 1.00 92.88 178 ARG A O 1
ATOM 1347 N N . GLU A 1 179 ? -0.729 -1.952 -10.378 1.00 93.25 179 GLU A N 1
ATOM 1348 C CA . GLU A 1 179 ? -1.969 -2.326 -9.680 1.00 93.25 179 GLU A CA 1
ATOM 1349 C C . GLU A 1 179 ? -1.800 -3.641 -8.919 1.00 93.25 179 GLU A C 1
ATOM 1351 O O . GLU A 1 179 ? -2.187 -3.727 -7.759 1.00 93.25 179 GLU A O 1
ATOM 1356 N N . LYS A 1 180 ? -1.163 -4.641 -9.541 1.00 88.31 180 LYS A N 1
ATOM 1357 C CA . LYS A 1 180 ? -0.883 -5.921 -8.888 1.00 88.31 180 LYS A CA 1
ATOM 1358 C C . LYS A 1 180 ? 0.033 -5.766 -7.670 1.00 88.31 180 LYS A C 1
ATOM 1360 O O . LYS A 1 180 ? -0.286 -6.325 -6.632 1.00 88.31 180 LYS A O 1
ATOM 1365 N N . ILE A 1 181 ? 1.121 -4.999 -7.781 1.00 88.69 181 ILE A N 1
ATOM 1366 C CA . ILE A 1 181 ? 2.005 -4.726 -6.633 1.00 88.69 181 ILE A CA 1
ATOM 1367 C C . ILE A 1 181 ? 1.229 -3.997 -5.534 1.00 88.69 181 ILE A C 1
ATOM 1369 O O . ILE A 1 181 ? 1.284 -4.393 -4.381 1.00 88.69 181 ILE A O 1
ATOM 1373 N N . VAL A 1 182 ? 0.456 -2.964 -5.880 1.00 91.19 182 VAL A N 1
ATOM 1374 C CA . VAL A 1 182 ? -0.365 -2.244 -4.897 1.00 91.19 182 VAL A CA 1
ATOM 1375 C C . VAL A 1 182 ? -1.334 -3.193 -4.192 1.00 91.19 182 VAL A C 1
ATOM 1377 O O . VAL A 1 182 ? -1.467 -3.132 -2.977 1.00 91.19 182 VAL A O 1
ATOM 1380 N N . LEU A 1 183 ? -1.999 -4.074 -4.940 1.00 86.94 183 LEU A N 1
ATOM 1381 C CA . LEU A 1 183 ? -2.910 -5.064 -4.378 1.00 86.94 183 LEU A CA 1
ATOM 1382 C C . LEU A 1 183 ? -2.188 -6.020 -3.418 1.00 86.94 183 LEU A C 1
ATOM 1384 O O . LEU A 1 183 ? -2.713 -6.280 -2.343 1.00 86.94 183 LEU A O 1
ATOM 1388 N N . GLU A 1 184 ? -1.004 -6.512 -3.793 1.00 85.31 184 GLU A N 1
ATOM 1389 C CA . GLU A 1 184 ? -0.185 -7.403 -2.959 1.00 85.31 184 GLU A CA 1
ATOM 1390 C C . GLU A 1 184 ? 0.263 -6.741 -1.649 1.00 85.31 184 GLU A C 1
ATOM 1392 O O . GLU A 1 184 ? 0.330 -7.427 -0.640 1.00 85.31 184 GLU A O 1
ATOM 1397 N N . GLU A 1 185 ? 0.525 -5.431 -1.637 1.00 86.69 185 GLU A N 1
ATOM 1398 C CA . GLU A 1 185 ? 0.961 -4.729 -0.419 1.00 86.69 185 GLU A CA 1
ATOM 1399 C C . GLU A 1 185 ? -0.191 -4.223 0.469 1.00 86.69 185 GLU A C 1
ATOM 1401 O O . GLU A 1 185 ? 0.031 -3.896 1.637 1.00 86.69 185 GLU A O 1
ATOM 1406 N N . ILE A 1 186 ? -1.411 -4.089 -0.069 1.00 84.25 186 ILE A N 1
ATOM 1407 C CA . ILE A 1 186 ? -2.592 -3.684 0.718 1.00 84.25 186 ILE A CA 1
ATOM 1408 C C . ILE A 1 186 ? -3.178 -4.869 1.507 1.00 84.25 186 ILE A C 1
ATOM 1410 O O . ILE A 1 186 ? -3.739 -4.645 2.585 1.00 84.25 186 ILE A O 1
ATOM 1414 N N . VAL A 1 187 ? -3.102 -6.083 0.947 1.00 73.69 187 VAL A N 1
ATOM 1415 C CA . VAL A 1 187 ? -3.688 -7.327 1.489 1.00 73.69 187 VAL A CA 1
ATOM 1416 C C . VAL A 1 187 ? -2.746 -7.986 2.486 1.00 73.69 187 VAL A C 1
ATOM 1418 O O . VAL A 1 187 ? -3.242 -8.325 3.584 1.00 73.69 187 VAL A O 1
#

Organism: NCBI:txid1591085

Radius of gyration: 26.01 Å; chains: 1; bounding box: 39×98×43 Å

Foldseek 3Di:
DDDDPVVVVVVVVVVVVVVVVVVVPPPPPVDDDPVNVVVCCVVDPPVVVVVCVLVPPDDDPDPDQDPVAFDAPEAFAEDEAADPDPLLVVLLVLLQVVVVVVVDPHGHHHADVPGDGQEYEYEDQPCVLCVQLVHDDVVVVVDDRQAWAKDKDFDDDSSYGRHIYMGIYHPPHGSNVSSVRSNVRVD